Protein AF-D7GGD8-F1 (afdb_monomer_lite)

Secondary structure (DSSP, 8-state):
--------EEEE-TTS-EEEE-TTS-EEEPPB--B--S-S-HHHHHHHH--SS-TTSHHHHHHHHHHHHH--SHHHHHHHHHHB-TTSTTTTT--HHHHHHHHHHT--EEPS--EEEETTEEEEEEE-HHHHHT--SS-B-B----EEEEEEEEETTTEEEEEEEESPPPGGGS---TTTGGG---

pLDDT: mean 80.78, std 13.86, range [36.81, 97.38]

Organism: Propionibacterium freudenreichii subsp. shermanii (strain ATCC 9614 / DSM 4902 / CIP 103027 / NCIMB 8099 / CIRM-BIA1) (NCBI:txid754252)

Foldseek 3Di:
DDDDDFDKDWDADPVRFIWIQGPVRDIDTFDADADDPDPPDPVVLVVLQPDLPDLQRPSNLLVLLLVLLLDDDPVSVVSNLLQADPQAPDSVVDDPVNSVVVNVFSPWDWGSHWDDLDPQKIKIKTFGVVNVVSHDPDDPHDDDGDIKIFIWGQAPPSHIHGNDIGDDDDPVPDDDDPPRVPPPDD

Radius of gyration: 19.11 Å; chains: 1; bounding box: 46×42×54 Å

Sequence (186 aa):
MNQHPAAAMAFSDPQGQRWQRSFDGTLTRSEPGDAELFASNPAHAEAQAGPMATLFNPIAVVSFFINAVLGDSPEDRELARFLTDPAAPGWDEITAAQWDEMARELHLGLAAHVYYPAPRVAYVRALTDEAAATRRTGGAGFVSVPLKIFTLRLLLGQGWRIHTFGEAVRPDMIHFPEGDLDQDVM

Structure (mmCIF, N/CA/C/O backbone):
data_AF-D7GGD8-F1
#
_entry.id   AF-D7GGD8-F1
#
loop_
_atom_site.group_PDB
_atom_site.id
_atom_site.type_symbol
_atom_site.label_atom_id
_atom_site.label_alt_id
_atom_site.label_comp_id
_atom_site.label_asym_id
_atom_site.label_entity_id
_atom_site.label_seq_id
_atom_site.pdbx_PDB_ins_code
_atom_site.Cartn_x
_atom_site.Cartn_y
_atom_site.Cartn_z
_atom_site.occupancy
_atom_site.B_iso_or_equiv
_atom_site.auth_seq_id
_atom_site.auth_comp_id
_atom_site.auth_asym_id
_atom_site.auth_atom_id
_atom_site.pdbx_PDB_model_num
ATOM 1 N N . MET A 1 1 ? 0.153 -17.162 -35.376 1.00 40.16 1 MET A N 1
ATOM 2 C CA . MET A 1 1 ? 1.507 -17.342 -34.811 1.00 40.16 1 MET A CA 1
ATOM 3 C C . MET A 1 1 ? 1.340 -17.808 -33.378 1.00 40.16 1 MET A C 1
ATOM 5 O O . MET A 1 1 ? 0.705 -17.094 -32.614 1.00 40.16 1 MET A O 1
ATOM 9 N N . ASN A 1 2 ? 1.829 -19.002 -33.039 1.00 41.19 2 ASN A N 1
ATOM 10 C CA . ASN A 1 2 ? 1.852 -19.478 -31.655 1.00 41.19 2 ASN A CA 1
ATOM 11 C C . ASN A 1 2 ? 2.862 -18.631 -30.876 1.00 41.19 2 ASN A C 1
ATOM 13 O O . ASN A 1 2 ? 4.066 -18.780 -31.069 1.00 41.19 2 ASN A O 1
ATOM 17 N N . GLN A 1 3 ? 2.379 -17.714 -30.042 1.00 51.09 3 GLN A N 1
ATOM 18 C CA . GLN A 1 3 ? 3.224 -17.029 -29.072 1.00 51.09 3 GLN A CA 1
ATOM 19 C C . GLN A 1 3 ? 3.445 -17.991 -27.905 1.00 51.09 3 GLN A C 1
ATOM 21 O O . GLN A 1 3 ? 2.570 -18.174 -27.062 1.00 51.09 3 GLN A O 1
ATOM 26 N N . HIS A 1 4 ? 4.590 -18.669 -27.899 1.00 54.34 4 HIS A N 1
ATOM 27 C CA . HIS A 1 4 ? 5.035 -19.380 -26.708 1.00 54.34 4 HIS A CA 1
ATOM 28 C C . HIS A 1 4 ? 5.390 -18.348 -25.628 1.00 54.34 4 HIS A C 1
ATOM 30 O O . HIS A 1 4 ? 5.982 -17.317 -25.960 1.00 54.34 4 HIS A O 1
ATOM 36 N N . PRO A 1 5 ? 5.027 -18.589 -24.357 1.00 58.47 5 PRO A N 1
ATOM 37 C CA . PRO A 1 5 ? 5.361 -17.675 -23.279 1.00 58.47 5 PRO A CA 1
ATOM 38 C C . PRO A 1 5 ? 6.876 -17.526 -23.187 1.00 58.47 5 PRO A C 1
ATOM 40 O O . PRO A 1 5 ? 7.624 -18.504 -23.212 1.00 58.47 5 PRO A O 1
ATOM 43 N N . ALA A 1 6 ? 7.309 -16.278 -23.089 1.00 59.75 6 ALA A N 1
ATOM 44 C CA . ALA A 1 6 ? 8.701 -15.900 -23.100 1.00 59.75 6 ALA A CA 1
ATOM 45 C C . ALA A 1 6 ? 8.956 -15.046 -21.834 1.00 59.75 6 ALA A C 1
ATOM 47 O O . ALA A 1 6 ? 8.452 -13.934 -21.727 1.00 59.75 6 ALA A O 1
ATOM 48 N N . ALA A 1 7 ? 9.729 -15.560 -20.867 1.00 58.53 7 ALA A N 1
ATOM 49 C CA . ALA A 1 7 ? 10.337 -14.809 -19.758 1.00 58.53 7 ALA A CA 1
ATOM 50 C C . ALA A 1 7 ? 11.815 -14.391 -19.986 1.00 58.53 7 ALA A C 1
ATOM 52 O O . ALA A 1 7 ? 12.689 -15.236 -20.182 1.00 58.53 7 ALA A O 1
ATOM 53 N N . ALA A 1 8 ? 12.111 -13.093 -19.891 1.00 67.62 8 ALA A N 1
ATOM 54 C CA . ALA A 1 8 ? 13.478 -12.578 -19.774 1.00 67.62 8 ALA A CA 1
ATOM 55 C C . ALA A 1 8 ? 13.802 -12.301 -18.297 1.00 67.62 8 ALA A C 1
ATOM 57 O O . ALA A 1 8 ? 12.908 -11.978 -17.515 1.00 67.62 8 ALA A O 1
ATOM 58 N N . MET A 1 9 ? 15.074 -12.409 -17.910 1.00 76.06 9 MET A N 1
ATOM 59 C CA . MET A 1 9 ? 15.521 -12.113 -16.542 1.00 76.06 9 MET A CA 1
ATOM 60 C C . MET A 1 9 ? 16.554 -10.995 -16.552 1.00 76.06 9 MET A C 1
ATOM 62 O O . MET A 1 9 ? 17.413 -10.956 -17.429 1.00 76.06 9 MET A O 1
ATOM 66 N N . ALA A 1 10 ? 16.509 -10.122 -15.549 1.00 80.88 10 ALA A N 1
ATOM 67 C CA . ALA A 1 10 ? 17.545 -9.126 -15.316 1.00 80.88 10 ALA A CA 1
ATOM 68 C C . ALA A 1 10 ? 18.006 -9.168 -13.858 1.00 80.88 10 ALA A C 1
ATOM 70 O O . ALA A 1 10 ? 17.199 -9.404 -12.960 1.00 80.88 10 ALA A O 1
ATOM 71 N N . PHE A 1 11 ? 19.293 -8.932 -13.628 1.00 81.62 11 PHE A N 1
ATOM 72 C CA . PHE A 1 11 ? 19.894 -8.895 -12.296 1.00 81.62 11 PHE A CA 1
ATOM 73 C C . PHE A 1 11 ? 21.050 -7.896 -12.261 1.00 81.62 11 PHE A C 1
ATOM 75 O O . PHE A 1 11 ? 21.623 -7.571 -13.301 1.00 81.62 11 PHE A O 1
ATOM 82 N N . SER A 1 12 ? 21.388 -7.415 -11.068 1.00 83.12 12 SER A N 1
ATOM 83 C CA . SER A 1 12 ? 22.585 -6.603 -10.845 1.00 83.12 12 SER A CA 1
ATOM 84 C C . SER A 1 12 ? 23.691 -7.474 -10.263 1.00 83.12 12 SER A C 1
ATOM 86 O O . SER A 1 12 ? 23.429 -8.305 -9.393 1.00 83.12 12 SER A O 1
ATOM 88 N N . ASP A 1 13 ? 24.916 -7.304 -10.748 1.00 83.50 13 ASP A N 1
ATOM 89 C CA . ASP A 1 13 ? 26.089 -7.946 -10.159 1.00 83.50 13 ASP A CA 1
ATOM 90 C C . ASP A 1 13 ? 26.590 -7.175 -8.916 1.00 83.50 13 ASP A C 1
ATOM 92 O O . ASP A 1 13 ? 26.086 -6.088 -8.613 1.00 83.50 13 ASP A O 1
ATOM 96 N N . PRO A 1 14 ? 27.577 -7.703 -8.165 1.00 87.12 14 PRO A N 1
ATOM 97 C CA . PRO A 1 14 ? 28.107 -7.031 -6.975 1.00 87.12 14 PRO A CA 1
ATOM 98 C C . PRO A 1 14 ? 28.747 -5.659 -7.234 1.00 87.12 14 PRO A C 1
ATOM 100 O O . PRO A 1 14 ? 28.984 -4.916 -6.286 1.00 87.12 14 PRO A O 1
ATOM 103 N N . GLN A 1 15 ? 29.053 -5.324 -8.490 1.00 85.19 15 GLN A N 1
ATOM 104 C CA . GLN A 1 15 ? 29.605 -4.029 -8.896 1.00 85.19 15 GLN A CA 1
ATOM 105 C C . GLN A 1 15 ? 28.490 -3.049 -9.303 1.00 85.19 15 GLN A C 1
ATOM 107 O O . GLN A 1 15 ? 28.774 -1.917 -9.688 1.00 85.19 15 GLN A O 1
ATOM 112 N N . GLY A 1 16 ? 27.222 -3.466 -9.205 1.00 75.69 16 GLY A N 1
ATOM 113 C CA . GLY A 1 16 ? 26.053 -2.671 -9.568 1.00 75.69 16 GLY A CA 1
ATOM 114 C C . GLY A 1 16 ? 25.747 -2.670 -11.066 1.00 75.69 16 GLY A C 1
ATOM 115 O O . GLY A 1 16 ? 24.789 -2.017 -11.480 1.00 75.69 16 GLY A O 1
ATOM 116 N N . GLN A 1 17 ? 26.502 -3.409 -11.885 1.00 84.12 17 GLN A N 1
ATOM 117 C CA . GLN A 1 17 ? 26.218 -3.518 -13.311 1.00 84.12 17 GLN A CA 1
ATOM 118 C C . GLN A 1 17 ? 24.977 -4.384 -13.511 1.00 84.12 17 GLN A C 1
ATOM 120 O O . GLN A 1 17 ? 24.896 -5.513 -13.019 1.00 84.12 17 GLN A O 1
ATOM 125 N N . ARG A 1 18 ? 24.013 -3.867 -14.276 1.00 81.00 18 ARG A N 1
ATOM 126 C CA . ARG A 1 18 ? 22.812 -4.615 -14.634 1.00 81.00 18 ARG A CA 1
ATOM 127 C C . ARG A 1 18 ? 23.066 -5.471 -15.870 1.00 81.00 18 ARG A C 1
ATOM 129 O O . ARG A 1 18 ? 23.631 -5.015 -16.866 1.00 81.00 18 ARG A O 1
ATOM 136 N N . TRP A 1 19 ? 22.604 -6.708 -15.800 1.00 83.69 19 TRP A N 1
ATOM 137 C CA . TRP A 1 19 ? 22.684 -7.708 -16.851 1.00 83.69 19 TRP A CA 1
ATOM 138 C C . TRP A 1 19 ? 21.279 -8.171 -17.218 1.00 83.69 19 TRP A C 1
ATOM 140 O O . TRP A 1 19 ? 20.417 -8.300 -16.348 1.00 83.69 19 TRP A O 1
ATOM 150 N N . GLN A 1 20 ? 21.052 -8.435 -18.500 1.00 85.00 20 GLN A N 1
ATOM 151 C CA . GLN A 1 20 ? 19.826 -9.022 -19.023 1.00 85.00 20 GLN A CA 1
ATOM 152 C C . GLN A 1 20 ? 20.156 -10.352 -19.693 1.00 85.00 20 GLN A C 1
ATOM 154 O O . GLN A 1 20 ? 21.074 -10.445 -20.506 1.00 85.00 20 GLN A O 1
ATOM 159 N N . ARG A 1 21 ? 19.398 -11.390 -19.346 1.00 81.44 21 ARG A N 1
ATOM 160 C CA . ARG A 1 21 ? 19.462 -12.700 -19.983 1.00 81.44 21 ARG A CA 1
ATOM 161 C C . ARG A 1 21 ? 18.277 -12.856 -20.928 1.00 81.44 21 ARG A C 1
ATOM 163 O O . ARG A 1 21 ? 17.126 -12.888 -20.486 1.00 81.44 21 ARG A O 1
ATOM 170 N N . SER A 1 22 ? 18.590 -12.944 -22.214 1.00 78.56 22 SER A N 1
ATOM 171 C CA . SER A 1 22 ? 17.641 -13.152 -23.306 1.00 78.56 22 SER A CA 1
ATOM 172 C C . SER A 1 22 ? 17.210 -14.619 -23.427 1.00 78.56 22 SER A C 1
ATOM 174 O O . SER A 1 22 ? 17.786 -15.515 -22.804 1.00 78.56 22 SER A O 1
ATOM 176 N N . PHE A 1 23 ? 16.186 -14.868 -24.247 1.00 76.19 23 PHE A N 1
ATOM 177 C CA . PHE A 1 23 ? 15.604 -16.196 -24.498 1.00 76.19 23 PHE A CA 1
ATOM 178 C C . PHE A 1 23 ? 16.572 -17.231 -25.046 1.00 76.19 23 PHE A C 1
ATOM 180 O O . PHE A 1 23 ? 16.485 -18.410 -24.719 1.00 76.19 23 PHE A O 1
ATOM 187 N N . ASP A 1 24 ? 17.491 -16.774 -25.880 1.00 79.00 24 ASP A N 1
ATOM 188 C CA . ASP A 1 24 ? 18.565 -17.559 -26.476 1.00 79.00 24 ASP A CA 1
ATOM 189 C C . ASP A 1 24 ? 19.694 -17.874 -25.476 1.00 79.00 24 ASP A C 1
ATOM 191 O O . ASP A 1 24 ? 20.671 -18.532 -25.823 1.00 79.00 24 ASP A O 1
ATOM 195 N N . GLY A 1 25 ? 19.566 -17.419 -24.225 1.00 76.12 25 GLY A N 1
ATOM 196 C CA . GLY A 1 25 ? 20.573 -17.573 -23.187 1.00 76.12 25 GLY A CA 1
ATOM 197 C C . GLY A 1 25 ? 21.691 -16.535 -23.257 1.00 76.12 25 GLY A C 1
ATOM 198 O O . GLY A 1 25 ? 22.564 -16.566 -22.387 1.00 76.12 25 GLY A O 1
ATOM 199 N N . THR A 1 26 ? 21.652 -15.609 -24.221 1.00 84.75 26 THR A N 1
ATOM 200 C CA . THR A 1 26 ? 22.637 -14.536 -24.349 1.00 84.75 26 THR A CA 1
ATOM 201 C C . THR A 1 26 ? 22.530 -13.598 -23.155 1.00 84.75 26 THR A C 1
ATOM 203 O O . THR A 1 26 ? 21.440 -13.154 -22.782 1.00 84.75 26 THR A O 1
ATOM 206 N N . LEU A 1 27 ? 23.678 -13.297 -22.552 1.00 84.31 27 LEU A N 1
ATOM 207 C CA . LEU A 1 27 ? 23.790 -12.325 -21.477 1.00 84.31 27 LEU A CA 1
ATOM 208 C C . LEU A 1 27 ? 24.317 -11.008 -22.048 1.00 84.31 27 LEU A C 1
ATOM 210 O O . LEU A 1 27 ? 25.443 -10.946 -22.541 1.00 84.31 27 LEU A O 1
ATOM 214 N N . THR A 1 28 ? 23.513 -9.955 -21.975 1.00 85.19 28 THR A N 1
ATOM 215 C CA . THR A 1 28 ? 23.890 -8.609 -22.409 1.00 85.19 28 THR A CA 1
ATOM 216 C C . THR A 1 28 ? 23.959 -7.674 -21.214 1.00 85.19 28 THR A C 1
ATOM 218 O O . THR A 1 28 ? 23.205 -7.808 -20.246 1.00 85.19 28 THR A O 1
ATOM 221 N N . ARG A 1 29 ? 24.881 -6.710 -21.260 1.00 83.25 29 ARG A N 1
ATOM 222 C CA . ARG A 1 29 ? 24.825 -5.585 -20.327 1.00 83.25 29 ARG A CA 1
ATOM 223 C C . ARG A 1 29 ? 23.578 -4.780 -20.644 1.00 83.25 29 ARG A C 1
ATOM 225 O O . ARG A 1 29 ? 23.319 -4.458 -21.801 1.00 83.25 29 ARG A O 1
ATOM 232 N N . SER A 1 30 ? 22.803 -4.509 -19.607 1.00 75.19 30 SER A N 1
ATOM 233 C CA . SER A 1 30 ? 21.696 -3.577 -19.693 1.00 75.19 30 SER A CA 1
ATOM 234 C C . SER A 1 30 ? 22.278 -2.208 -19.373 1.00 75.19 30 SER A C 1
ATOM 236 O O . SER A 1 30 ? 22.869 -2.028 -18.308 1.00 75.19 30 SER A O 1
ATOM 238 N N . GLU A 1 31 ? 22.182 -1.281 -20.318 1.00 68.12 31 GLU A N 1
ATOM 239 C CA . GLU A 1 31 ? 22.583 0.108 -20.112 1.00 68.12 31 GLU A CA 1
ATOM 240 C C . GLU A 1 31 ? 21.378 0.906 -19.591 1.00 68.12 31 GLU A C 1
ATOM 242 O O . GLU A 1 31 ? 20.238 0.621 -19.991 1.00 68.12 31 GLU A O 1
ATOM 247 N N . PRO A 1 32 ? 21.589 1.894 -18.701 1.00 64.75 32 PRO A N 1
ATOM 248 C CA . PRO A 1 32 ? 20.540 2.832 -18.329 1.00 64.75 32 PRO A CA 1
ATOM 249 C C . PRO A 1 32 ? 19.967 3.473 -19.593 1.00 64.75 32 PRO A C 1
ATOM 251 O O . PRO A 1 32 ? 20.713 3.941 -20.454 1.00 64.75 32 PRO A O 1
ATOM 254 N N . GLY A 1 33 ? 18.647 3.489 -19.728 1.00 62.47 33 GLY A N 1
ATOM 255 C CA . GLY A 1 33 ? 18.023 3.980 -20.949 1.00 62.47 33 GLY A CA 1
ATOM 256 C C . GLY A 1 33 ? 16.524 4.157 -20.812 1.00 62.47 33 GLY A C 1
ATOM 257 O O . GLY A 1 33 ? 15.947 3.937 -19.749 1.00 62.47 33 GLY A O 1
ATOM 258 N N . ASP A 1 34 ? 15.899 4.560 -21.910 1.00 57.59 34 ASP A N 1
ATOM 259 C CA . ASP A 1 34 ? 14.458 4.768 -21.976 1.00 57.59 34 ASP A CA 1
ATOM 260 C C . ASP A 1 34 ? 13.777 3.411 -21.736 1.00 57.59 34 ASP A C 1
ATOM 262 O O . ASP A 1 34 ? 14.062 2.446 -22.439 1.00 57.59 34 ASP A O 1
ATOM 266 N N . ALA A 1 35 ? 12.954 3.301 -20.698 1.00 60.56 35 ALA A N 1
ATOM 267 C CA . ALA A 1 35 ? 12.299 2.057 -20.312 1.00 60.56 35 ALA A CA 1
ATOM 268 C C . ALA A 1 35 ? 10.795 2.292 -20.196 1.00 60.56 35 ALA A C 1
ATOM 270 O O . ALA A 1 35 ? 10.349 3.332 -19.704 1.00 60.56 35 ALA A O 1
ATOM 271 N N . GLU A 1 36 ? 10.004 1.317 -20.633 1.00 61.50 36 GLU A N 1
ATOM 272 C CA . GLU A 1 36 ? 8.552 1.401 -20.533 1.00 61.50 36 GLU A CA 1
ATOM 273 C C . GLU A 1 36 ? 8.109 1.139 -19.081 1.00 61.50 36 GLU A C 1
ATOM 275 O O . GLU A 1 36 ? 8.171 0.018 -18.583 1.00 61.50 36 GLU A O 1
ATOM 280 N N . LEU A 1 37 ? 7.703 2.203 -18.378 1.00 61.16 37 LEU A N 1
ATOM 281 C CA . LEU A 1 37 ? 7.267 2.156 -16.972 1.00 61.16 37 LEU A CA 1
ATOM 282 C C . LEU A 1 37 ? 5.770 1.869 -16.791 1.00 61.16 37 LEU A C 1
ATOM 284 O O . LEU A 1 37 ? 5.339 1.491 -15.704 1.00 61.16 37 LEU A O 1
ATOM 288 N N . PHE A 1 38 ? 4.974 2.056 -17.842 1.00 62.94 38 PHE A N 1
ATOM 289 C CA . PHE A 1 38 ? 3.521 1.912 -17.817 1.00 62.94 38 PHE A CA 1
ATOM 290 C C . PHE A 1 38 ? 3.106 0.866 -18.841 1.00 62.94 38 PHE A C 1
ATOM 292 O O . PHE A 1 38 ? 3.705 0.784 -19.907 1.00 62.94 38 PHE A O 1
ATOM 299 N N . ALA A 1 39 ? 2.066 0.088 -18.549 1.00 60.22 39 ALA A N 1
ATOM 300 C CA . ALA A 1 39 ? 1.533 -0.841 -19.535 1.00 60.22 39 ALA A CA 1
ATOM 301 C C . ALA A 1 39 ? 1.092 -0.074 -20.795 1.00 60.22 39 ALA A C 1
ATOM 303 O O . ALA A 1 39 ? 0.285 0.852 -20.713 1.00 60.22 39 ALA A O 1
ATOM 304 N N . SER A 1 40 ? 1.562 -0.499 -21.969 1.00 57.81 40 SER A N 1
ATOM 305 C CA . SER A 1 40 ? 1.130 0.041 -23.268 1.00 57.81 40 SER A CA 1
ATOM 306 C C . SER A 1 40 ? -0.359 -0.184 -23.548 1.00 57.81 40 SER A C 1
ATOM 308 O O . SER A 1 40 ? -0.921 0.457 -24.435 1.00 57.81 40 SER A O 1
ATOM 310 N N . ASN A 1 41 ? -1.011 -1.087 -22.804 1.00 67.44 41 ASN A N 1
ATOM 311 C CA . ASN A 1 41 ? -2.420 -1.425 -22.957 1.00 67.44 41 ASN A CA 1
ATOM 312 C C . ASN A 1 41 ? -3.195 -1.268 -21.628 1.00 67.44 41 ASN A C 1
ATOM 314 O O . ASN A 1 41 ? -3.100 -2.147 -20.765 1.00 67.44 41 ASN A O 1
ATOM 318 N N . PRO A 1 42 ? -4.009 -0.205 -21.483 1.00 66.12 42 PRO A N 1
ATOM 319 C CA . PRO A 1 42 ? -4.817 0.051 -20.288 1.00 66.12 42 PRO A CA 1
ATOM 320 C C . PRO A 1 42 ? -5.757 -1.100 -19.905 1.00 66.12 42 PRO A C 1
ATOM 322 O O . PRO A 1 42 ? -5.869 -1.430 -18.730 1.00 66.12 42 PRO A O 1
ATOM 325 N N . ALA A 1 43 ? -6.359 -1.784 -20.884 1.00 69.50 43 ALA A N 1
ATOM 326 C CA . ALA A 1 43 ? -7.295 -2.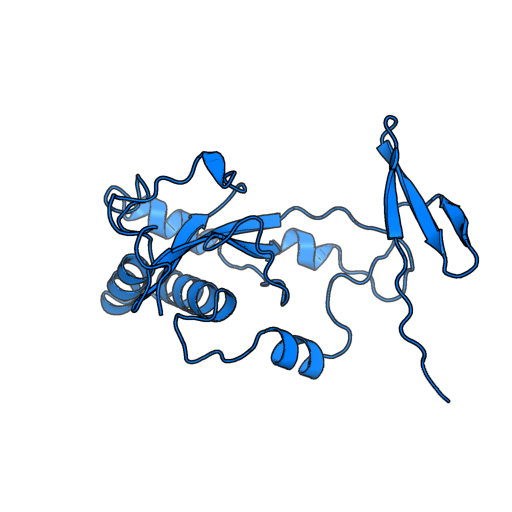879 -20.618 1.00 69.50 43 ALA A CA 1
ATOM 327 C C . ALA A 1 43 ? -6.613 -4.095 -19.962 1.00 69.50 43 ALA A C 1
ATOM 329 O O . ALA A 1 43 ? -7.215 -4.789 -19.145 1.00 69.50 43 ALA A O 1
ATOM 330 N N . HIS A 1 44 ? -5.337 -4.347 -20.283 1.00 69.56 44 HIS A N 1
ATOM 331 C CA . HIS A 1 44 ? -4.562 -5.390 -19.604 1.00 69.56 44 HIS A CA 1
ATOM 332 C C . HIS A 1 44 ? -4.203 -4.990 -18.171 1.00 69.56 44 HIS A C 1
ATOM 334 O O . HIS A 1 44 ? -4.227 -5.844 -17.288 1.00 69.56 44 HIS A O 1
ATOM 340 N N . ALA A 1 45 ? -3.894 -3.713 -17.929 1.00 67.88 45 ALA A N 1
ATOM 341 C CA . ALA A 1 45 ? -3.613 -3.218 -16.584 1.00 67.88 45 ALA A CA 1
ATOM 342 C C . ALA A 1 45 ? -4.850 -3.319 -15.675 1.00 67.88 45 ALA A C 1
ATOM 344 O O . ALA A 1 45 ? -4.742 -3.794 -14.548 1.00 67.88 45 ALA A O 1
ATOM 345 N N . GLU A 1 46 ? -6.033 -2.960 -16.183 1.00 70.06 46 GLU A N 1
ATOM 346 C CA . GLU A 1 46 ? -7.303 -3.112 -15.459 1.00 70.06 46 GLU A CA 1
ATOM 347 C C . GLU A 1 46 ? -7.616 -4.581 -15.145 1.00 70.06 46 GLU A C 1
ATOM 349 O O . GLU A 1 46 ? -7.978 -4.913 -14.017 1.00 70.06 46 GLU A O 1
ATOM 354 N N . ALA A 1 47 ? -7.410 -5.486 -16.108 1.00 74.56 47 ALA A N 1
ATOM 355 C CA . ALA A 1 47 ? -7.599 -6.918 -15.884 1.00 74.56 47 ALA A CA 1
ATOM 356 C C . ALA A 1 47 ? -6.644 -7.482 -14.812 1.00 74.56 47 ALA A C 1
ATOM 358 O O . ALA A 1 47 ? -7.032 -8.369 -14.053 1.00 74.56 47 ALA A O 1
ATOM 359 N N . GLN A 1 48 ? -5.412 -6.965 -14.730 1.00 74.94 48 GLN A N 1
ATOM 360 C CA . GLN A 1 48 ? -4.429 -7.348 -13.709 1.00 74.94 48 GLN A CA 1
ATOM 361 C C . GLN A 1 48 ? -4.745 -6.777 -12.325 1.00 74.94 48 GLN A C 1
ATOM 363 O O . GLN A 1 48 ? -4.440 -7.426 -11.324 1.00 74.94 48 GLN A O 1
ATOM 368 N N . ALA A 1 49 ? -5.379 -5.604 -12.262 1.00 77.38 49 ALA A N 1
ATOM 369 C CA . ALA A 1 49 ? -5.778 -4.990 -11.002 1.00 77.38 49 ALA A CA 1
ATOM 370 C C . ALA A 1 49 ? -6.845 -5.812 -10.261 1.00 77.38 49 ALA A C 1
ATOM 372 O O . ALA A 1 49 ? -6.908 -5.761 -9.035 1.00 77.38 49 ALA A O 1
ATOM 373 N N . GLY A 1 50 ? -7.656 -6.596 -10.980 1.00 83.69 50 GLY A N 1
ATOM 374 C CA . GLY A 1 50 ? -8.693 -7.449 -10.401 1.00 83.69 50 GLY A CA 1
ATOM 375 C C . GLY A 1 50 ? -9.939 -6.675 -9.935 1.00 83.69 50 GLY A C 1
ATOM 376 O O . GLY A 1 50 ? -10.124 -5.508 -10.279 1.00 83.69 50 GLY A O 1
ATOM 377 N N . PRO A 1 51 ? -10.847 -7.312 -9.169 1.00 88.06 51 PRO A N 1
ATOM 378 C CA . PRO A 1 51 ? -12.103 -6.687 -8.754 1.00 88.06 51 PRO A CA 1
ATOM 379 C C . PRO A 1 51 ? -11.866 -5.476 -7.842 1.00 88.06 51 PRO A C 1
ATOM 381 O O . PRO A 1 51 ? -11.296 -5.616 -6.763 1.00 88.06 51 PRO A O 1
ATOM 384 N N . MET A 1 52 ? -12.331 -4.292 -8.243 1.00 89.81 52 MET A N 1
ATOM 385 C CA . MET A 1 52 ? -12.099 -3.045 -7.493 1.00 89.81 52 MET A CA 1
ATOM 386 C C . MET A 1 52 ? -13.155 -2.750 -6.418 1.00 89.81 52 MET A C 1
ATOM 388 O O . MET A 1 52 ? -12.968 -1.861 -5.602 1.00 89.81 52 MET A O 1
ATOM 392 N N . ALA A 1 53 ? -14.255 -3.506 -6.377 1.00 91.06 53 ALA A N 1
ATOM 393 C CA . ALA A 1 53 ? -15.362 -3.306 -5.435 1.00 91.06 53 ALA A CA 1
ATOM 394 C C . ALA A 1 53 ? -15.253 -4.178 -4.164 1.00 91.06 53 ALA A C 1
ATOM 396 O O . ALA A 1 53 ? -16.267 -4.565 -3.587 1.00 91.06 53 ALA A O 1
ATOM 397 N N . THR A 1 54 ? -14.040 -4.560 -3.750 1.00 93.19 54 THR A N 1
ATOM 398 C CA . THR A 1 54 ? -13.822 -5.475 -2.615 1.00 93.19 54 THR A CA 1
ATOM 399 C C . THR A 1 54 ? -12.593 -5.104 -1.794 1.00 93.19 54 THR A C 1
ATOM 401 O O . THR A 1 54 ? -11.565 -4.715 -2.341 1.00 93.19 54 THR A O 1
ATOM 404 N N . LEU A 1 55 ? -12.669 -5.307 -0.475 1.00 95.56 55 LEU A N 1
ATOM 405 C CA . LEU A 1 55 ? -11.535 -5.144 0.442 1.00 95.56 55 LEU A CA 1
ATOM 406 C C . LEU A 1 55 ? -10.546 -6.321 0.387 1.00 95.56 55 LEU A C 1
ATOM 408 O O . LEU A 1 55 ? -9.477 -6.257 0.985 1.00 95.56 55 LEU A O 1
ATOM 412 N N . PHE A 1 56 ? -10.870 -7.400 -0.333 1.00 94.81 56 PHE A N 1
ATOM 413 C CA . PHE A 1 56 ? -9.959 -8.533 -0.550 1.00 94.81 56 PHE A CA 1
ATOM 414 C C . PHE A 1 56 ? -9.004 -8.328 -1.734 1.00 94.81 56 PHE A C 1
ATOM 416 O O . PHE A 1 56 ? -8.147 -9.174 -1.983 1.00 94.81 56 PHE A O 1
ATOM 423 N N . ASN A 1 57 ? -9.101 -7.186 -2.417 1.00 94.25 57 ASN A N 1
ATOM 424 C CA . ASN A 1 57 ? -8.126 -6.744 -3.402 1.00 94.25 57 ASN A CA 1
ATOM 425 C C . ASN A 1 57 ? -7.226 -5.643 -2.801 1.00 94.25 57 ASN A C 1
ATOM 427 O O . ASN A 1 57 ? -7.722 -4.551 -2.517 1.00 94.25 57 ASN A O 1
ATOM 431 N N . PRO A 1 58 ? -5.909 -5.877 -2.641 1.00 95.38 58 PRO A N 1
ATOM 432 C CA . PRO A 1 58 ? -4.982 -4.875 -2.113 1.00 95.38 58 PRO A CA 1
ATOM 433 C C . PRO A 1 58 ? -4.966 -3.561 -2.900 1.00 95.38 58 PRO A C 1
ATOM 435 O O . PRO A 1 58 ? -4.872 -2.495 -2.299 1.00 95.38 58 PRO A O 1
ATOM 438 N N . ILE A 1 59 ? -5.095 -3.614 -4.232 1.00 94.12 59 ILE A N 1
ATOM 439 C CA . ILE A 1 59 ? -5.102 -2.407 -5.075 1.00 94.12 59 ILE A CA 1
ATOM 440 C C . ILE A 1 59 ? -6.357 -1.577 -4.803 1.00 94.12 59 ILE A C 1
ATOM 442 O O . ILE A 1 59 ? -6.272 -0.353 -4.714 1.00 94.12 59 ILE A O 1
ATOM 446 N N . ALA A 1 60 ? -7.506 -2.232 -4.616 1.00 94.25 60 ALA A N 1
ATOM 447 C CA . ALA A 1 60 ? -8.753 -1.559 -4.268 1.00 94.25 60 ALA A CA 1
ATOM 448 C C . ALA A 1 60 ? -8.650 -0.857 -2.909 1.00 94.25 60 ALA A C 1
ATOM 450 O O . ALA A 1 60 ? -8.989 0.317 -2.809 1.00 94.25 60 ALA A O 1
ATOM 451 N N . VAL A 1 61 ? -8.107 -1.535 -1.890 1.00 96.75 61 VAL A N 1
ATOM 452 C CA . VAL A 1 61 ? -7.898 -0.952 -0.553 1.00 96.75 61 VAL A CA 1
ATOM 453 C C . VAL A 1 61 ? -6.997 0.278 -0.615 1.00 96.75 61 VAL A C 1
ATOM 455 O O . VAL A 1 61 ? -7.352 1.313 -0.058 1.00 96.75 61 VAL A O 1
ATOM 458 N N . VAL A 1 62 ? -5.875 0.205 -1.338 1.00 95.56 62 VAL A N 1
ATOM 459 C CA . VAL A 1 62 ? -4.983 1.362 -1.518 1.00 95.56 62 VAL A CA 1
ATOM 460 C C . VAL A 1 62 ? -5.677 2.488 -2.284 1.00 95.56 62 VAL A C 1
ATOM 462 O O . VAL A 1 62 ? -5.554 3.645 -1.900 1.00 95.56 62 VAL A O 1
ATOM 465 N N . SER A 1 63 ? -6.446 2.171 -3.327 1.00 92.88 63 SER A N 1
ATOM 466 C CA . SER A 1 63 ? -7.176 3.179 -4.109 1.00 92.88 63 SER A CA 1
ATOM 467 C C . SER A 1 63 ? -8.238 3.892 -3.268 1.00 92.88 63 SER A C 1
ATOM 469 O O . SER A 1 63 ? -8.337 5.115 -3.310 1.00 92.88 63 SER A O 1
ATOM 471 N N . PHE A 1 64 ? -9.006 3.147 -2.466 1.00 95.06 64 PHE A N 1
ATOM 472 C CA . PHE A 1 64 ? -9.973 3.727 -1.535 1.00 95.06 64 PHE A CA 1
ATOM 473 C C . PHE A 1 64 ? -9.289 4.574 -0.471 1.00 95.06 64 PHE A C 1
ATOM 475 O O . PHE A 1 6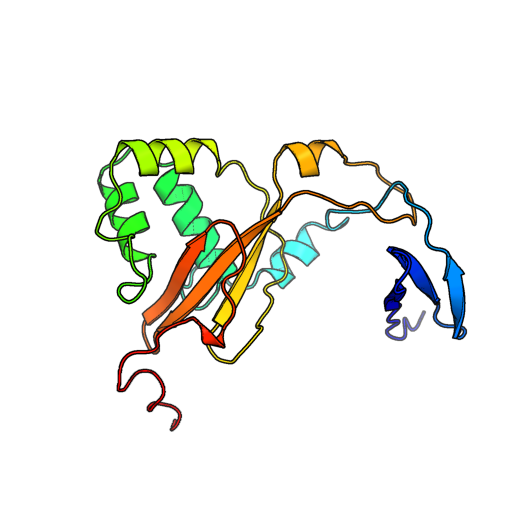4 ? -9.761 5.668 -0.194 1.00 95.06 64 PHE A O 1
ATOM 482 N N . PHE A 1 65 ? -8.164 4.108 0.074 1.00 95.62 65 PHE A N 1
ATOM 483 C CA . PHE A 1 65 ? -7.401 4.864 1.057 1.00 95.62 65 PHE A CA 1
ATOM 484 C C . PHE A 1 65 ? -6.889 6.182 0.472 1.00 95.62 65 PHE A C 1
ATOM 486 O O . PHE A 1 65 ? -7.095 7.226 1.075 1.00 95.62 65 PHE A O 1
ATOM 493 N N . ILE A 1 66 ? -6.295 6.164 -0.724 1.00 93.12 66 ILE A N 1
ATOM 494 C CA . ILE A 1 66 ? -5.830 7.382 -1.402 1.00 93.12 66 ILE A CA 1
ATOM 495 C C . ILE A 1 66 ? -6.989 8.357 -1.611 1.00 93.12 66 ILE A C 1
ATOM 497 O O . ILE A 1 66 ? -6.885 9.512 -1.210 1.00 93.12 66 ILE A O 1
ATOM 501 N N . ASN A 1 67 ? -8.110 7.892 -2.167 1.00 92.62 67 ASN A N 1
ATOM 502 C CA . ASN A 1 67 ? -9.278 8.744 -2.390 1.00 92.62 67 ASN A CA 1
ATOM 503 C C . ASN A 1 67 ? -9.829 9.324 -1.080 1.00 92.62 67 ASN A C 1
ATOM 505 O O . ASN A 1 67 ? -10.183 10.494 -1.041 1.00 92.62 67 ASN A O 1
ATOM 509 N N . ALA A 1 68 ? -9.852 8.530 -0.011 1.00 93.88 68 ALA A N 1
ATOM 510 C CA . ALA A 1 68 ? -10.305 8.947 1.310 1.00 93.88 68 ALA A CA 1
ATOM 511 C C . ALA A 1 68 ? -9.342 9.947 1.983 1.00 93.88 68 ALA A C 1
ATOM 513 O O . ALA A 1 68 ? -9.758 10.832 2.721 1.00 93.88 68 ALA A O 1
ATOM 514 N N . VAL A 1 69 ? -8.037 9.848 1.729 1.00 92.62 69 VAL A N 1
ATOM 515 C CA . VAL A 1 69 ? -7.064 10.818 2.254 1.00 92.62 69 VAL A CA 1
ATOM 516 C C . VAL A 1 69 ? -7.081 12.127 1.470 1.00 92.62 69 VAL A C 1
ATOM 518 O O . VAL A 1 69 ? -6.876 13.182 2.066 1.00 92.62 69 VAL A O 1
ATOM 521 N N . LEU A 1 70 ? -7.308 12.056 0.156 1.00 91.12 70 LEU A N 1
ATOM 522 C CA . LEU A 1 70 ? -7.456 13.224 -0.716 1.00 91.12 70 LEU A CA 1
ATOM 523 C C . LEU A 1 70 ? -8.832 13.893 -0.577 1.00 91.12 70 LEU A C 1
ATOM 525 O O . LEU A 1 70 ? -8.985 15.056 -0.948 1.00 91.12 70 LEU A O 1
ATOM 529 N N . GLY A 1 71 ? -9.823 13.162 -0.066 1.00 87.81 71 GLY A N 1
ATOM 530 C CA . GLY A 1 71 ? -11.121 13.695 0.320 1.00 87.81 71 GLY A CA 1
ATOM 531 C C . GLY A 1 71 ? -11.011 14.646 1.512 1.00 87.81 71 GLY A C 1
ATOM 532 O O . GLY A 1 71 ? -10.145 14.503 2.374 1.00 87.81 71 GLY A O 1
ATOM 533 N N . ASP A 1 72 ? -11.904 15.633 1.555 1.00 82.38 72 ASP A N 1
ATOM 534 C CA . ASP A 1 72 ? -11.913 16.688 2.581 1.00 82.38 72 ASP A CA 1
ATOM 535 C C . ASP A 1 72 ? -13.123 16.570 3.529 1.00 82.38 72 ASP A C 1
ATOM 537 O O . ASP A 1 72 ? -13.388 17.448 4.348 1.00 82.38 72 ASP A O 1
ATOM 541 N N . SER A 1 73 ? -13.904 15.486 3.429 1.00 89.69 73 SER A N 1
ATOM 542 C CA . SER A 1 73 ? -15.053 15.276 4.311 1.00 89.69 73 SER A CA 1
ATOM 543 C C . SER A 1 73 ? -14.683 14.485 5.578 1.00 89.69 73 SER A C 1
ATOM 545 O O . SER A 1 73 ? -13.741 13.686 5.579 1.00 89.69 73 SER A O 1
ATOM 547 N N . PRO A 1 74 ? -15.440 14.646 6.681 1.00 88.62 74 PRO A N 1
ATOM 548 C CA . PRO A 1 74 ? -15.290 13.792 7.860 1.00 88.62 74 PRO A CA 1
ATOM 549 C C . PRO A 1 74 ? -15.473 12.297 7.553 1.00 88.62 74 PRO A C 1
ATOM 551 O O . PRO A 1 74 ? -14.752 11.472 8.108 1.00 88.62 74 PRO A O 1
ATOM 554 N N . GLU A 1 75 ? -16.390 11.957 6.643 1.00 93.81 75 GLU A N 1
ATOM 555 C CA . GLU A 1 75 ? -16.655 10.575 6.218 1.00 93.81 75 GLU A CA 1
ATOM 556 C C . GLU A 1 75 ? -15.439 9.962 5.510 1.00 93.81 75 GLU A C 1
ATOM 558 O O . GLU A 1 75 ? -15.084 8.810 5.766 1.00 93.81 75 GLU A O 1
ATOM 563 N N . ASP A 1 76 ? -14.738 10.749 4.688 1.00 93.19 76 ASP A N 1
ATOM 564 C CA . ASP A 1 76 ? -13.498 10.320 4.037 1.00 93.19 76 ASP A CA 1
ATOM 565 C C . ASP A 1 76 ? -12.407 10.021 5.077 1.00 93.19 76 ASP A C 1
ATOM 567 O O . ASP A 1 76 ? -11.726 8.998 5.008 1.00 93.19 76 ASP A O 1
ATOM 571 N N . ARG A 1 77 ? -12.276 10.855 6.116 1.00 89.50 77 ARG A N 1
ATOM 572 C CA . ARG A 1 77 ? -11.318 10.606 7.207 1.00 89.50 77 ARG A CA 1
ATOM 573 C C . ARG A 1 77 ? -11.646 9.338 7.992 1.00 89.50 77 ARG A C 1
ATOM 575 O O . ARG A 1 77 ? -10.730 8.601 8.364 1.00 89.50 77 ARG A O 1
ATOM 582 N N . GLU A 1 78 ? -12.923 9.071 8.250 1.00 93.12 78 GLU A N 1
ATOM 583 C CA . GLU A 1 78 ? -13.358 7.831 8.900 1.00 93.12 78 GLU A CA 1
ATOM 584 C C . GLU A 1 78 ? -13.066 6.608 8.029 1.00 93.12 78 GLU A C 1
ATOM 586 O O . GLU A 1 78 ? -12.522 5.620 8.528 1.00 93.12 78 GLU A O 1
ATOM 591 N N . LEU A 1 79 ? -13.335 6.691 6.723 1.00 95.25 79 LEU A N 1
ATOM 592 C CA . LEU A 1 79 ? -12.999 5.637 5.771 1.00 95.25 79 LEU A CA 1
ATOM 593 C C . LEU A 1 79 ? -11.486 5.388 5.720 1.00 95.25 79 LEU A C 1
ATOM 595 O O . LEU A 1 79 ? -11.056 4.237 5.793 1.00 95.25 79 LEU A O 1
ATOM 599 N N . ALA A 1 80 ? -10.671 6.443 5.647 1.00 94.69 80 ALA A N 1
ATOM 600 C CA . ALA A 1 80 ? -9.217 6.324 5.654 1.00 94.69 80 ALA A CA 1
ATOM 601 C C . ALA A 1 80 ? -8.738 5.583 6.909 1.00 94.69 80 ALA A C 1
ATOM 603 O O . ALA A 1 80 ? -7.984 4.619 6.792 1.00 94.69 80 ALA A O 1
ATOM 604 N N . ARG A 1 81 ? -9.238 5.958 8.096 1.00 94.00 81 ARG A N 1
ATOM 605 C CA . ARG A 1 81 ? -8.925 5.267 9.359 1.00 94.00 81 ARG A CA 1
ATOM 606 C C . ARG A 1 81 ? -9.397 3.815 9.355 1.00 94.00 81 ARG A C 1
ATOM 608 O O . ARG A 1 81 ? -8.631 2.936 9.733 1.00 94.00 81 ARG A O 1
ATOM 615 N N . PHE A 1 82 ? -10.606 3.535 8.877 1.00 95.25 82 PHE A N 1
ATOM 616 C CA . PHE A 1 82 ? -11.140 2.172 8.784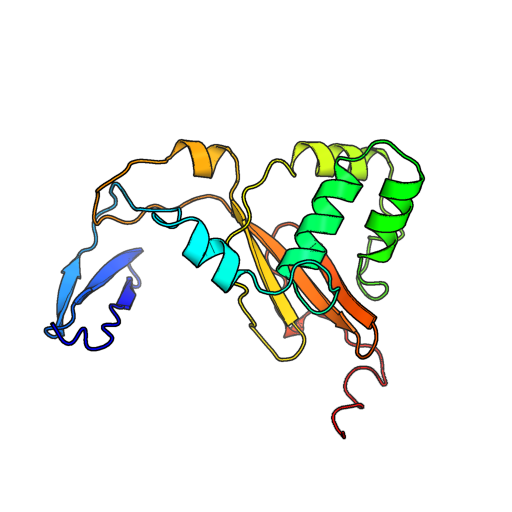 1.00 95.25 82 PHE A CA 1
ATOM 617 C C . PHE A 1 82 ? -10.279 1.241 7.910 1.00 95.25 82 PHE A C 1
ATOM 619 O O . PHE A 1 82 ? -10.186 0.039 8.173 1.00 95.25 82 PHE A O 1
ATOM 626 N N . LEU A 1 83 ? -9.642 1.786 6.872 1.00 97.06 83 LEU A N 1
ATOM 627 C CA . LEU A 1 83 ? -8.772 1.037 5.966 1.00 97.06 83 LEU A CA 1
ATOM 628 C C . LEU A 1 83 ? -7.368 0.787 6.538 1.00 97.06 83 LEU A C 1
ATOM 630 O O . LEU A 1 83 ? -6.633 -0.029 5.976 1.00 97.06 83 LEU A O 1
ATOM 634 N N . THR A 1 84 ? -6.990 1.439 7.641 1.00 96.44 84 THR A N 1
ATOM 635 C CA . THR A 1 84 ? -5.712 1.190 8.328 1.00 96.44 84 THR A CA 1
ATOM 636 C C . THR A 1 84 ? -5.758 -0.069 9.186 1.00 96.44 84 THR A C 1
ATOM 638 O O . THR A 1 84 ? -6.815 -0.529 9.618 1.00 96.44 84 THR A O 1
ATOM 641 N N . ASP A 1 85 ? -4.597 -0.681 9.380 1.00 95.00 85 ASP A N 1
ATOM 642 C CA . ASP A 1 85 ? -4.447 -1.865 10.211 1.00 95.00 85 ASP A CA 1
ATOM 643 C C . ASP A 1 85 ? -4.500 -1.477 11.698 1.00 95.00 85 ASP A C 1
ATOM 645 O O . ASP A 1 85 ? -3.612 -0.761 12.158 1.00 95.00 85 ASP A O 1
ATOM 649 N N . PRO A 1 86 ? -5.479 -1.972 12.478 1.00 90.62 86 PRO A N 1
ATOM 650 C CA . PRO A 1 86 ? -5.595 -1.633 13.896 1.00 90.62 86 PRO A CA 1
ATOM 651 C C . PRO A 1 86 ? -4.446 -2.180 14.755 1.00 90.62 86 PRO A C 1
ATOM 653 O O . PRO A 1 86 ? -4.262 -1.723 15.877 1.00 90.62 86 PRO A O 1
ATOM 656 N N . ALA A 1 87 ? -3.692 -3.171 14.263 1.00 88.69 87 ALA A N 1
ATOM 657 C CA . ALA A 1 87 ? -2.517 -3.706 14.952 1.00 88.69 87 ALA A CA 1
ATOM 658 C C . ALA A 1 87 ? -1.218 -2.977 14.568 1.00 88.69 87 ALA A C 1
ATOM 660 O O . ALA A 1 87 ? -0.162 -3.267 15.134 1.00 88.69 87 ALA A O 1
ATOM 661 N N . ALA A 1 88 ? -1.271 -2.066 13.591 1.00 90.88 88 ALA A N 1
ATOM 662 C CA . ALA A 1 88 ? -0.115 -1.291 13.179 1.00 90.88 88 ALA A CA 1
ATOM 663 C C . ALA A 1 88 ? 0.041 -0.051 14.073 1.00 90.88 88 ALA A C 1
ATOM 665 O O . ALA A 1 88 ? -0.924 0.689 14.272 1.00 90.88 88 ALA A O 1
ATOM 666 N N . PRO A 1 89 ? 1.248 0.205 14.600 1.00 85.00 89 PRO A N 1
ATOM 667 C CA . PRO A 1 89 ? 1.476 1.351 15.467 1.00 85.00 89 PRO A CA 1
ATOM 668 C C . PRO A 1 89 ? 1.356 2.673 14.695 1.00 85.00 89 PRO A C 1
ATOM 670 O O . PRO A 1 89 ? 1.813 2.781 13.557 1.00 85.00 89 PRO A O 1
ATOM 673 N N . GLY A 1 90 ? 0.804 3.700 15.345 1.00 86.12 90 GLY A N 1
ATOM 674 C CA . GLY A 1 90 ? 0.868 5.093 14.893 1.00 86.12 90 GLY A CA 1
ATOM 675 C C . GLY A 1 90 ? -0.310 5.580 14.043 1.00 86.12 90 GLY A C 1
ATOM 676 O O . GLY A 1 90 ? -0.452 6.790 13.866 1.00 86.12 90 GLY A O 1
ATOM 677 N N . TRP A 1 91 ? -1.187 4.699 13.545 1.00 90.94 91 TRP A N 1
ATOM 678 C CA . TRP A 1 91 ? -2.407 5.126 12.833 1.00 90.94 91 TRP A CA 1
ATOM 679 C C . TRP A 1 91 ? -3.474 5.725 13.751 1.00 90.94 91 TRP A C 1
ATOM 681 O O . TRP A 1 91 ? -4.294 6.536 13.322 1.00 90.94 91 TRP A O 1
ATOM 691 N N . ASP A 1 92 ? -3.478 5.332 15.015 1.00 86.69 92 ASP A N 1
ATOM 692 C CA . ASP A 1 92 ? -4.312 5.900 16.068 1.00 86.69 92 ASP A CA 1
ATOM 693 C C . ASP A 1 92 ? -3.797 7.273 16.529 1.00 86.69 92 ASP A C 1
ATOM 695 O O . ASP A 1 92 ? -4.593 8.179 16.779 1.00 86.69 92 ASP A O 1
ATOM 699 N N . GLU A 1 93 ? -2.477 7.454 16.551 1.00 88.31 93 GLU A N 1
ATOM 700 C CA . GLU A 1 93 ? -1.797 8.677 17.002 1.00 88.31 93 GLU A CA 1
ATOM 701 C C . GLU A 1 93 ? -1.613 9.747 15.910 1.00 88.31 93 GLU A C 1
ATOM 703 O O . GLU A 1 93 ? -1.189 10.870 16.197 1.00 88.31 93 GLU A O 1
ATOM 708 N N . ILE A 1 94 ? -1.933 9.431 14.653 1.00 88.69 94 ILE A N 1
ATOM 709 C CA . ILE A 1 94 ? -1.738 10.349 13.529 1.00 88.69 94 ILE A CA 1
ATOM 710 C C . ILE A 1 94 ? -2.549 11.650 13.701 1.00 88.69 94 ILE A C 1
ATOM 712 O O . ILE A 1 94 ? -3.777 11.675 13.868 1.00 88.69 94 ILE A O 1
ATOM 716 N N . THR A 1 95 ? -1.833 12.768 13.634 1.00 89.62 95 THR A N 1
ATOM 717 C CA . THR A 1 95 ? -2.380 14.122 13.756 1.00 89.62 95 THR A CA 1
ATOM 718 C C . THR A 1 95 ? -2.990 14.608 12.440 1.00 89.62 95 THR A C 1
ATOM 720 O O . THR A 1 95 ? -2.672 14.107 11.361 1.00 89.62 95 THR A O 1
ATOM 723 N N . ALA A 1 96 ? -3.836 15.642 12.501 1.00 86.75 96 ALA A N 1
ATOM 724 C CA . ALA A 1 96 ? -4.383 16.284 11.301 1.00 86.75 96 ALA A CA 1
ATOM 725 C C . ALA A 1 96 ? -3.277 16.790 10.352 1.00 86.75 96 ALA A C 1
ATOM 727 O O . ALA A 1 96 ? -3.330 16.539 9.156 1.00 86.75 96 ALA A O 1
ATOM 728 N N . ALA A 1 97 ? -2.215 17.396 10.893 1.00 89.00 97 ALA A N 1
ATOM 729 C CA . ALA A 1 97 ? -1.091 17.876 10.089 1.00 89.00 97 ALA A CA 1
ATOM 730 C C . ALA A 1 97 ? -0.355 16.742 9.347 1.00 89.00 97 ALA A C 1
ATOM 732 O O . ALA A 1 97 ? 0.093 16.934 8.220 1.00 89.00 97 ALA A O 1
ATOM 733 N N . GLN A 1 98 ? -0.243 15.555 9.955 1.00 89.56 98 GLN A N 1
ATOM 734 C CA . GLN A 1 98 ? 0.356 14.383 9.306 1.00 89.56 98 GLN A CA 1
ATOM 735 C C . GLN A 1 98 ? -0.550 13.804 8.216 1.00 89.56 98 GLN A C 1
ATOM 737 O O . GLN A 1 98 ? -0.054 13.389 7.172 1.00 89.56 98 GLN A O 1
ATOM 742 N N . TRP A 1 99 ? -1.867 13.814 8.423 1.00 88.19 99 TRP A N 1
ATOM 743 C CA . TRP A 1 99 ? -2.824 13.480 7.370 1.00 88.19 99 TRP A CA 1
ATOM 744 C C . TRP A 1 99 ? -2.718 14.432 6.171 1.00 88.19 99 TRP A C 1
ATOM 746 O O . TRP A 1 99 ? -2.748 13.975 5.031 1.00 88.19 99 TRP A O 1
ATOM 756 N N . ASP A 1 100 ? -2.567 15.734 6.419 1.00 88.06 100 ASP A N 1
ATOM 757 C CA . ASP A 1 100 ? -2.438 16.749 5.365 1.00 88.06 100 ASP A CA 1
ATOM 758 C C . ASP A 1 100 ? -1.094 16.664 4.631 1.00 88.06 100 ASP A C 1
ATOM 760 O O . ASP A 1 100 ? -1.016 16.907 3.426 1.00 88.06 100 ASP A O 1
ATOM 764 N N . GLU A 1 101 ? -0.016 16.311 5.337 1.00 87.81 101 GLU A N 1
ATOM 765 C CA . GLU A 1 101 ? 1.264 15.973 4.706 1.00 87.81 101 GLU A CA 1
ATOM 766 C C . GLU A 1 101 ? 1.110 14.749 3.803 1.00 87.81 101 GLU A C 1
ATOM 768 O O . GLU A 1 101 ? 1.461 14.805 2.629 1.00 87.81 101 GLU A O 1
ATOM 773 N N . MET A 1 102 ? 0.500 13.673 4.303 1.00 87.94 102 MET A N 1
ATOM 774 C CA . MET A 1 102 ? 0.282 12.477 3.499 1.00 87.94 102 MET A CA 1
ATOM 775 C C . MET A 1 102 ? -0.578 12.769 2.262 1.00 87.94 102 MET A C 1
ATOM 777 O O . MET A 1 102 ? -0.235 12.319 1.174 1.00 87.94 102 MET A O 1
ATOM 781 N N . ALA A 1 103 ? -1.638 13.575 2.375 1.00 87.50 103 ALA A N 1
ATOM 782 C CA . ALA A 1 103 ? -2.450 13.977 1.225 1.00 87.50 103 ALA A CA 1
ATOM 783 C C . ALA A 1 103 ? -1.622 14.680 0.133 1.00 87.50 103 ALA A C 1
ATOM 785 O O . ALA A 1 103 ? -1.798 14.398 -1.053 1.00 87.50 103 ALA A O 1
ATOM 786 N N . ARG A 1 104 ? -0.662 15.537 0.512 1.00 84.69 104 ARG A N 1
ATOM 787 C CA . ARG A 1 104 ? 0.262 16.167 -0.450 1.00 84.69 104 ARG A CA 1
ATOM 788 C C . ARG A 1 104 ? 1.131 15.139 -1.171 1.00 84.69 104 ARG A C 1
ATOM 790 O O . ARG A 1 104 ? 1.363 15.275 -2.370 1.00 84.69 104 ARG A O 1
ATOM 797 N N . GLU A 1 105 ? 1.552 14.091 -0.475 1.00 81.50 105 GLU A N 1
ATOM 798 C CA . GLU A 1 105 ? 2.412 13.039 -1.020 1.00 81.50 105 GLU A CA 1
ATOM 799 C C . GLU A 1 105 ? 1.685 11.961 -1.844 1.00 81.50 105 GLU A C 1
ATOM 801 O O . GLU A 1 105 ? 2.352 11.175 -2.517 1.00 81.50 105 GLU A O 1
ATOM 806 N N . LEU A 1 106 ? 0.349 11.887 -1.785 1.00 80.44 106 LEU A N 1
ATOM 807 C CA . LEU A 1 106 ? -0.453 10.792 -2.353 1.00 80.44 106 LEU A CA 1
ATOM 808 C C . LEU A 1 106 ? -0.928 11.000 -3.801 1.00 80.44 106 LEU A C 1
ATOM 810 O O . LEU A 1 106 ? -1.738 10.219 -4.304 1.00 80.44 106 LEU A O 1
ATOM 814 N N . HIS A 1 107 ? -0.364 11.975 -4.512 1.00 70.88 107 HIS A N 1
ATOM 815 C CA . HIS A 1 107 ? -0.513 12.118 -5.964 1.00 70.88 107 HIS A CA 1
ATOM 816 C C . HIS A 1 107 ? 0.358 11.070 -6.674 1.00 70.88 107 HIS A C 1
ATOM 818 O O . HIS A 1 107 ? 1.415 11.372 -7.217 1.00 70.88 107 HIS A O 1
ATOM 824 N N . LEU A 1 108 ? -0.024 9.795 -6.562 1.00 69.75 108 LEU A N 1
ATOM 825 C CA . LEU A 1 108 ? 0.806 8.667 -6.981 1.00 69.75 108 LEU A CA 1
ATOM 826 C C . LEU A 1 108 ? 0.073 7.761 -7.968 1.00 69.75 108 LEU A C 1
ATOM 828 O O . LEU A 1 108 ? -1.094 7.416 -7.786 1.00 69.75 108 LEU A O 1
ATOM 832 N N . GLY A 1 109 ? 0.798 7.294 -8.984 1.00 74.50 109 GLY A N 1
ATOM 833 C CA . GLY A 1 109 ? 0.325 6.232 -9.868 1.00 74.50 109 GLY A CA 1
ATOM 834 C C . GLY A 1 109 ? 0.536 4.861 -9.228 1.00 74.50 109 GLY A C 1
ATOM 835 O O . GLY A 1 109 ? 1.661 4.515 -8.867 1.00 74.50 109 GLY A O 1
ATOM 836 N N . LEU A 1 110 ? -0.513 4.048 -9.103 1.00 81.12 110 LEU A N 1
ATOM 837 C CA . LEU A 1 110 ? -0.381 2.684 -8.582 1.00 81.12 110 LEU A CA 1
ATOM 838 C C . LEU A 1 110 ? 0.124 1.717 -9.655 1.00 81.12 110 LEU A C 1
ATOM 840 O O . LEU A 1 110 ? -0.347 1.713 -10.793 1.00 81.12 110 LEU A O 1
ATOM 844 N N . ALA A 1 111 ? 1.057 0.846 -9.275 1.00 78.56 111 ALA A N 1
ATOM 845 C CA . ALA A 1 111 ? 1.435 -0.287 -10.105 1.00 78.56 111 ALA A CA 1
ATOM 846 C C . ALA A 1 111 ? 0.316 -1.342 -10.100 1.00 78.56 111 ALA A C 1
ATOM 848 O O . ALA A 1 111 ? -0.172 -1.733 -9.042 1.00 78.56 111 ALA A O 1
ATOM 849 N N . ALA A 1 112 ? -0.028 -1.871 -11.276 1.00 71.62 112 ALA A N 1
ATOM 850 C CA . ALA A 1 112 ? -1.102 -2.858 -11.437 1.00 71.62 112 ALA A CA 1
ATOM 851 C C . ALA A 1 112 ? -0.779 -4.262 -10.873 1.00 71.62 112 ALA A C 1
ATOM 853 O O . ALA A 1 112 ? -1.631 -5.143 -10.903 1.00 71.62 112 ALA A O 1
ATOM 854 N N . HIS A 1 113 ? 0.437 -4.494 -10.361 1.00 81.69 113 HIS A N 1
ATOM 855 C CA . HIS A 1 113 ? 0.875 -5.796 -9.854 1.00 81.69 113 HIS A CA 1
ATOM 856 C C . HIS A 1 113 ? 1.199 -5.755 -8.356 1.00 81.69 113 HIS A C 1
ATOM 858 O O . HIS A 1 113 ? 2.201 -5.166 -7.932 1.00 81.69 113 HIS A O 1
ATOM 864 N N . VAL A 1 114 ? 0.408 -6.488 -7.571 1.00 89.06 114 VAL A N 1
ATOM 865 C CA . VAL A 1 114 ? 0.640 -6.711 -6.138 1.00 89.06 114 VAL A CA 1
ATOM 866 C C . VAL A 1 114 ? 1.745 -7.741 -5.927 1.00 89.06 114 VAL A C 1
ATOM 868 O O . VAL A 1 114 ? 1.756 -8.792 -6.561 1.00 89.06 114 VAL A O 1
ATOM 871 N N . TYR A 1 115 ? 2.676 -7.466 -5.017 1.00 91.00 115 TYR A N 1
ATOM 872 C CA . TYR A 1 115 ? 3.691 -8.436 -4.605 1.00 91.00 115 TYR A CA 1
ATOM 873 C C . TYR A 1 115 ? 3.371 -9.003 -3.220 1.00 91.00 115 TYR A C 1
ATOM 875 O O . TYR A 1 115 ? 3.142 -8.239 -2.292 1.00 91.00 115 TYR A O 1
ATOM 883 N N . TYR A 1 116 ? 3.388 -10.327 -3.070 1.00 92.38 116 TYR A N 1
ATOM 884 C CA . TYR A 1 116 ? 3.097 -11.014 -1.807 1.00 92.38 116 TYR A CA 1
ATOM 885 C C . TYR A 1 116 ? 4.391 -11.609 -1.227 1.00 92.38 116 TYR A C 1
ATOM 887 O O . TYR A 1 116 ? 4.767 -12.719 -1.605 1.00 92.38 116 TYR A O 1
ATOM 895 N N . PRO A 1 117 ? 5.121 -10.880 -0.361 1.00 90.81 117 PRO A N 1
ATOM 896 C CA . PRO A 1 117 ? 6.399 -11.341 0.199 1.00 90.81 117 PRO A CA 1
ATOM 897 C C . PRO A 1 117 ? 6.258 -12.504 1.192 1.00 90.81 117 PRO A C 1
ATOM 899 O O . PRO A 1 117 ? 7.225 -13.219 1.439 1.00 90.81 117 PRO A O 1
ATOM 902 N N . ALA A 1 118 ? 5.081 -12.661 1.792 1.00 91.31 118 ALA A N 1
ATOM 903 C CA . ALA A 1 118 ? 4.736 -13.704 2.746 1.00 91.31 118 ALA A CA 1
ATOM 904 C C . ALA A 1 118 ? 3.215 -13.925 2.705 1.00 91.31 118 ALA A C 1
ATOM 906 O O . ALA A 1 118 ? 2.489 -13.046 2.222 1.00 91.31 118 ALA A O 1
ATOM 907 N N . PRO A 1 119 ? 2.699 -15.056 3.220 1.00 89.25 119 PRO A N 1
ATOM 908 C CA . PRO A 1 119 ? 1.265 -15.213 3.421 1.00 89.25 119 PRO A CA 1
ATOM 909 C C . PRO A 1 119 ? 0.698 -14.010 4.177 1.00 89.25 119 PRO A C 1
ATOM 911 O O . PRO A 1 119 ? 1.293 -13.553 5.151 1.00 89.25 119 PRO A O 1
ATOM 914 N N . ARG A 1 120 ? -0.456 -13.501 3.726 1.00 91.69 120 ARG A N 1
ATOM 915 C CA . ARG A 1 120 ? -1.209 -12.428 4.407 1.00 91.69 120 ARG A CA 1
ATOM 916 C C . ARG A 1 120 ? -0.494 -11.076 4.494 1.00 91.69 120 ARG A C 1
ATOM 918 O O . ARG A 1 120 ? -0.985 -10.177 5.172 1.00 91.69 120 ARG A O 1
ATOM 925 N N . VAL A 1 121 ? 0.609 -10.910 3.767 1.00 95.50 121 VAL A N 1
ATOM 926 C CA . VAL A 1 121 ? 1.305 -9.635 3.583 1.00 95.50 121 VAL A CA 1
ATOM 927 C C . VAL A 1 121 ? 1.315 -9.304 2.098 1.00 95.50 121 VAL A C 1
ATOM 929 O O . VAL A 1 121 ? 1.644 -10.155 1.272 1.00 95.50 121 VAL A O 1
ATOM 932 N N . ALA A 1 122 ? 0.964 -8.069 1.750 1.00 95.88 122 ALA A N 1
ATOM 933 C CA . ALA A 1 122 ? 0.974 -7.589 0.374 1.00 95.88 122 ALA A CA 1
ATOM 934 C C . ALA A 1 122 ? 1.685 -6.242 0.275 1.00 95.88 122 ALA A C 1
ATOM 936 O O . ALA A 1 122 ? 1.538 -5.386 1.142 1.00 95.88 122 ALA A O 1
ATOM 937 N N . TYR A 1 123 ? 2.431 -6.045 -0.806 1.00 95.44 123 TYR A N 1
ATOM 938 C CA . TYR A 1 123 ? 3.039 -4.778 -1.179 1.00 95.44 123 TYR A CA 1
ATOM 939 C C . TYR A 1 123 ? 2.376 -4.254 -2.446 1.00 95.44 123 TYR A C 1
ATOM 941 O O . TYR A 1 123 ? 2.388 -4.915 -3.492 1.00 95.44 123 TYR A O 1
ATOM 949 N N . VAL A 1 124 ? 1.855 -3.034 -2.363 1.00 93.62 124 VAL A N 1
ATOM 950 C CA . VAL A 1 124 ? 1.396 -2.261 -3.518 1.00 93.62 124 VAL A CA 1
ATOM 951 C C . VAL A 1 124 ? 2.371 -1.111 -3.720 1.00 93.62 124 VAL A C 1
ATOM 953 O O . VAL A 1 124 ? 2.647 -0.341 -2.802 1.00 93.62 124 VAL A O 1
ATOM 956 N N . ARG A 1 125 ? 2.938 -1.020 -4.923 1.00 90.62 12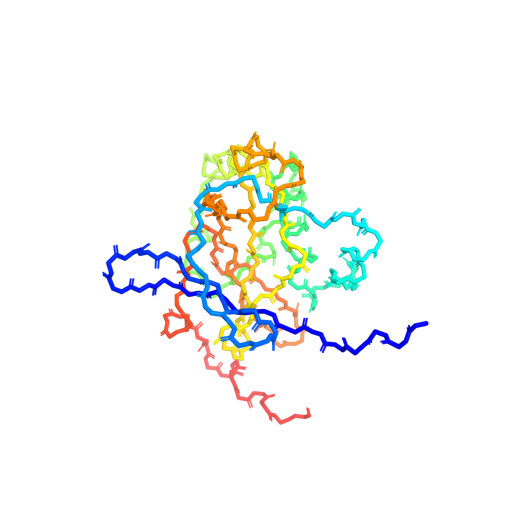5 ARG A N 1
ATOM 957 C CA . ARG A 1 125 ? 3.925 0.009 -5.264 1.00 90.62 125 ARG A CA 1
ATOM 958 C C . ARG A 1 125 ? 3.214 1.230 -5.832 1.00 90.62 125 ARG A C 1
ATOM 960 O O . ARG A 1 125 ? 2.347 1.085 -6.692 1.00 90.62 125 ARG A O 1
ATOM 967 N N . ALA A 1 126 ? 3.628 2.403 -5.382 1.00 86.69 126 ALA A N 1
ATOM 968 C CA . ALA A 1 126 ? 3.124 3.689 -5.820 1.00 86.69 126 ALA A CA 1
ATOM 969 C C . ALA A 1 126 ? 4.288 4.515 -6.392 1.00 86.69 126 ALA A C 1
ATOM 971 O O . ALA A 1 126 ? 5.315 4.714 -5.738 1.00 86.69 126 ALA A O 1
ATOM 972 N N . LEU A 1 127 ? 4.146 4.926 -7.648 1.00 78.50 127 LEU A N 1
ATOM 973 C CA . LEU A 1 127 ? 5.109 5.731 -8.392 1.00 78.50 127 LEU A CA 1
ATOM 974 C C . LEU A 1 127 ? 4.865 7.207 -8.094 1.00 78.50 127 LEU A C 1
ATOM 976 O O . LEU A 1 127 ? 3.720 7.657 -8.138 1.00 78.50 127 LEU A O 1
ATOM 980 N N . THR A 1 128 ? 5.935 7.951 -7.824 1.00 72.06 128 THR A N 1
ATOM 981 C CA . THR A 1 128 ? 5.862 9.404 -7.629 1.00 72.06 128 THR A CA 1
ATOM 982 C C . THR A 1 128 ? 5.639 10.138 -8.949 1.00 72.06 128 THR A C 1
ATOM 984 O O . THR A 1 128 ? 5.959 9.622 -10.023 1.00 72.06 128 THR A O 1
ATOM 987 N N . ASP A 1 129 ? 5.143 11.372 -8.887 1.00 68.25 129 ASP A N 1
ATOM 988 C CA . ASP A 1 129 ? 5.045 12.234 -10.072 1.00 68.25 129 ASP A CA 1
ATOM 989 C C . ASP A 1 129 ? 6.411 12.450 -10.750 1.00 68.25 129 ASP A C 1
ATOM 991 O O . ASP A 1 129 ? 6.506 12.496 -11.977 1.00 68.25 129 ASP A O 1
ATOM 995 N N . GLU A 1 130 ? 7.501 12.484 -9.975 1.00 66.56 130 GLU A N 1
ATOM 996 C CA . GLU A 1 130 ? 8.869 12.519 -10.512 1.00 66.56 130 GLU A CA 1
ATOM 997 C C . GLU A 1 130 ? 9.191 11.267 -11.345 1.00 66.56 130 GLU A C 1
ATOM 999 O O . GLU A 1 130 ? 9.767 11.366 -12.432 1.00 66.56 130 GLU A O 1
ATOM 1004 N N . ALA A 1 131 ? 8.769 10.085 -10.884 1.00 64.69 131 ALA A N 1
ATOM 1005 C CA . ALA A 1 131 ? 8.886 8.849 -11.650 1.00 64.69 131 ALA A CA 1
ATOM 1006 C C . ALA A 1 131 ? 8.059 8.910 -12.944 1.00 64.69 131 ALA A C 1
ATOM 1008 O O . ALA A 1 131 ? 8.537 8.500 -14.005 1.00 64.69 131 ALA A O 1
ATOM 1009 N N . ALA A 1 132 ? 6.852 9.483 -12.892 1.00 63.12 132 ALA A N 1
ATOM 1010 C CA . ALA A 1 132 ? 6.013 9.687 -14.071 1.00 63.12 132 ALA A CA 1
ATOM 1011 C C . ALA A 1 132 ? 6.638 10.670 -15.083 1.00 63.12 132 ALA A C 1
ATOM 1013 O O . ALA A 1 132 ? 6.472 10.490 -16.292 1.00 63.12 132 ALA A O 1
ATOM 1014 N N . ALA A 1 133 ? 7.410 11.659 -14.618 1.00 62.62 133 ALA A N 1
ATOM 1015 C CA . ALA A 1 133 ? 8.118 12.621 -15.464 1.00 62.62 133 ALA A CA 1
ATOM 1016 C C . ALA A 1 133 ? 9.343 12.027 -16.192 1.00 62.62 133 ALA A C 1
ATOM 1018 O O . ALA A 1 133 ? 9.707 12.510 -17.264 1.00 62.62 133 ALA A O 1
ATOM 1019 N N . THR A 1 134 ? 9.948 10.944 -15.684 1.00 60.28 134 THR A N 1
ATOM 1020 C CA . THR A 1 134 ? 11.051 10.225 -16.371 1.00 60.28 134 THR A CA 1
ATOM 1021 C C . THR A 1 134 ? 10.610 9.372 -17.570 1.00 60.28 134 THR A C 1
ATOM 1023 O O . THR A 1 134 ? 11.415 8.673 -18.187 1.00 60.28 134 THR A O 1
ATOM 1026 N N . ARG A 1 135 ? 9.329 9.451 -17.941 1.00 55.69 135 ARG A N 1
ATOM 1027 C CA . ARG A 1 135 ? 8.716 8.730 -19.056 1.00 55.69 135 ARG A CA 1
ATOM 1028 C C . ARG A 1 135 ? 9.433 8.997 -20.378 1.00 55.69 135 ARG A C 1
ATOM 1030 O O . ARG A 1 135 ? 9.394 10.103 -20.911 1.00 55.69 135 ARG A O 1
ATOM 1037 N N . ARG A 1 136 ? 9.974 7.939 -20.979 1.00 57.78 136 ARG A N 1
ATOM 1038 C CA . ARG A 1 136 ? 10.360 7.927 -22.392 1.00 57.78 136 ARG A CA 1
ATOM 1039 C C . ARG A 1 136 ? 9.860 6.643 -23.041 1.00 57.78 136 ARG A C 1
ATOM 1041 O O . ARG A 1 136 ? 10.086 5.547 -22.540 1.00 57.78 136 ARG A O 1
ATOM 1048 N N . THR A 1 137 ? 9.093 6.790 -24.115 1.00 52.56 137 THR A N 1
ATOM 1049 C CA . THR A 1 137 ? 8.487 5.674 -24.847 1.00 52.56 137 THR A CA 1
ATOM 1050 C C . THR A 1 137 ? 9.480 5.078 -25.839 1.00 52.56 137 THR A C 1
ATOM 1052 O O . THR A 1 137 ? 10.071 5.819 -26.619 1.00 52.56 137 THR A O 1
ATOM 1055 N N . GLY A 1 138 ? 9.591 3.747 -25.867 1.00 52.41 138 GLY A N 1
ATOM 1056 C CA . GLY A 1 138 ? 10.223 3.014 -26.972 1.00 52.41 138 GLY A CA 1
ATOM 1057 C C . GLY A 1 138 ? 11.686 2.601 -26.798 1.00 52.41 138 GLY A C 1
ATOM 1058 O O . GLY A 1 138 ? 12.287 2.162 -27.776 1.00 52.41 138 GLY A O 1
ATOM 1059 N N . GLY A 1 139 ? 12.270 2.703 -25.602 1.00 55.72 139 GLY A N 1
ATOM 1060 C CA . GLY A 1 139 ? 13.591 2.127 -25.346 1.00 55.72 139 GLY A CA 1
ATOM 1061 C C . GLY A 1 139 ? 13.535 0.757 -24.664 1.00 55.72 139 GLY A C 1
ATOM 1062 O O . GLY A 1 139 ? 12.578 0.415 -23.971 1.00 55.72 139 GLY A O 1
ATOM 1063 N N . ALA A 1 140 ? 14.592 -0.028 -24.874 1.00 57.88 140 ALA A N 1
ATOM 1064 C CA . ALA A 1 140 ? 14.820 -1.329 -24.239 1.00 57.88 140 ALA A CA 1
ATOM 1065 C C . ALA A 1 140 ? 15.752 -1.228 -23.012 1.00 57.88 140 ALA A C 1
ATOM 1067 O O . ALA A 1 140 ? 16.371 -2.217 -22.618 1.00 57.88 140 ALA A O 1
ATOM 1068 N N . GLY A 1 141 ? 15.922 -0.020 -22.465 1.00 62.16 141 GLY A N 1
ATOM 1069 C CA . GLY A 1 141 ? 16.790 0.228 -21.319 1.00 62.16 141 GLY A CA 1
ATOM 1070 C C . GLY A 1 141 ? 16.118 -0.122 -19.994 1.00 62.16 141 GLY A C 1
ATOM 1071 O O . GLY A 1 141 ? 15.015 -0.666 -19.944 1.00 62.16 141 GLY A O 1
ATOM 1072 N N . PHE A 1 142 ? 16.780 0.231 -18.897 1.00 65.25 142 PHE A N 1
ATOM 1073 C CA . PHE A 1 142 ? 16.169 0.238 -17.571 1.00 65.25 142 PHE A CA 1
ATOM 1074 C C . PHE A 1 142 ? 16.253 1.636 -16.959 1.00 65.25 142 PHE A C 1
ATOM 1076 O O . PHE A 1 142 ? 17.204 2.379 -17.206 1.00 65.25 142 PHE A O 1
ATOM 1083 N N . VAL A 1 143 ? 15.274 1.960 -16.115 1.00 68.62 143 VAL A N 1
ATOM 1084 C CA . VAL A 1 143 ? 15.230 3.203 -15.345 1.00 68.62 143 VAL A CA 1
ATOM 1085 C C . VAL A 1 143 ? 15.013 2.878 -13.871 1.00 68.62 143 VAL A C 1
ATOM 1087 O O . VAL A 1 143 ? 14.221 2.000 -13.522 1.00 68.62 143 VAL A O 1
ATOM 1090 N N . SER A 1 144 ? 15.747 3.572 -13.006 1.00 69.75 144 SER A N 1
ATOM 1091 C CA . SER A 1 144 ? 15.510 3.557 -11.566 1.00 69.75 144 SER A CA 1
ATOM 1092 C C . SER A 1 144 ? 14.599 4.721 -11.229 1.00 69.75 144 SER A C 1
ATOM 1094 O O . SER A 1 144 ? 14.938 5.867 -11.518 1.00 69.75 144 SER A O 1
ATOM 1096 N N . VAL A 1 145 ? 13.458 4.426 -10.619 1.00 72.00 145 VAL A N 1
ATOM 1097 C CA . VAL A 1 145 ? 12.494 5.440 -10.202 1.00 72.00 145 VAL A CA 1
ATOM 1098 C C . VAL A 1 145 ? 12.295 5.402 -8.694 1.00 72.00 145 VAL A C 1
ATOM 1100 O O . VAL A 1 145 ? 12.251 4.307 -8.121 1.00 72.00 145 VAL A O 1
ATOM 1103 N N . PRO A 1 146 ? 12.169 6.569 -8.039 1.00 74.38 146 PRO A N 1
ATOM 1104 C CA . PRO A 1 146 ? 11.724 6.610 -6.659 1.00 74.38 146 PRO A CA 1
ATOM 1105 C C . PRO A 1 146 ? 10.305 6.039 -6.577 1.00 74.38 146 PRO A C 1
ATOM 1107 O O . PRO A 1 146 ? 9.440 6.334 -7.403 1.00 74.38 146 PRO A O 1
ATOM 1110 N N . LEU A 1 147 ? 10.078 5.185 -5.585 1.00 82.69 147 LEU A N 1
ATOM 1111 C CA . LEU A 1 147 ? 8.788 4.554 -5.342 1.00 82.69 147 LEU A CA 1
ATOM 1112 C C . LEU A 1 147 ? 8.488 4.563 -3.849 1.00 82.69 147 LEU A C 1
ATOM 1114 O O . LEU A 1 147 ? 9.397 4.449 -3.027 1.00 82.69 147 LEU A O 1
ATOM 1118 N N . LYS A 1 148 ? 7.203 4.661 -3.521 1.00 88.69 148 LYS A N 1
ATOM 1119 C CA . LYS A 1 148 ? 6.680 4.400 -2.181 1.00 88.69 148 LYS A CA 1
ATOM 1120 C C . LYS A 1 148 ? 5.934 3.072 -2.189 1.00 88.69 148 LYS A C 1
ATOM 1122 O O . LYS A 1 148 ? 5.435 2.620 -3.223 1.00 88.69 148 LYS A O 1
ATOM 1127 N N . ILE A 1 149 ? 5.892 2.415 -1.042 1.00 92.25 149 ILE A N 1
ATOM 1128 C CA . ILE A 1 149 ? 5.268 1.108 -0.870 1.00 92.25 149 ILE A CA 1
ATOM 1129 C C . ILE A 1 149 ? 4.181 1.237 0.182 1.00 92.25 149 ILE A C 1
ATOM 1131 O O . ILE A 1 149 ? 4.422 1.703 1.293 1.00 92.25 149 ILE A O 1
ATOM 1135 N N . PHE A 1 150 ? 2.984 0.791 -0.178 1.00 95.25 150 PHE A N 1
ATOM 1136 C CA . PHE A 1 150 ? 1.964 0.433 0.789 1.00 95.25 150 PHE A CA 1
ATOM 1137 C C . PHE A 1 150 ? 2.218 -1.001 1.221 1.00 95.25 150 PHE A C 1
ATOM 1139 O O . PHE A 1 150 ? 2.193 -1.917 0.392 1.00 95.25 150 PHE A O 1
ATOM 1146 N N . THR A 1 151 ? 2.464 -1.189 2.511 1.00 96.81 151 THR A N 1
ATOM 1147 C CA . THR A 1 151 ? 2.491 -2.509 3.134 1.00 96.81 151 THR A CA 1
ATOM 1148 C C . THR A 1 151 ? 1.101 -2.799 3.668 1.00 96.81 151 THR A C 1
ATOM 1150 O O . THR A 1 151 ? 0.550 -1.984 4.404 1.00 96.81 151 THR A O 1
ATOM 1153 N N . LEU A 1 152 ? 0.527 -3.944 3.310 1.00 97.31 152 LEU A N 1
ATOM 1154 C CA . LEU A 1 152 ? -0.795 -4.362 3.753 1.00 97.31 152 LEU A CA 1
ATOM 1155 C C . LEU A 1 152 ? -0.731 -5.675 4.521 1.00 97.31 152 LEU A C 1
ATOM 1157 O O . LEU A 1 152 ? 0.037 -6.574 4.169 1.00 97.31 152 LEU A O 1
ATOM 1161 N N . ARG A 1 153 ? -1.617 -5.797 5.508 1.00 95.88 153 ARG A N 1
ATOM 1162 C CA . ARG A 1 153 ? -1.872 -7.017 6.273 1.00 95.88 153 ARG A CA 1
ATOM 1163 C C . ARG A 1 153 ? -3.285 -7.514 5.985 1.00 95.88 153 ARG A C 1
ATOM 1165 O O . ARG A 1 153 ? -4.222 -6.717 5.927 1.00 95.88 153 ARG A O 1
ATOM 1172 N N . LEU A 1 154 ? -3.447 -8.815 5.766 1.00 94.56 154 LEU A N 1
ATOM 1173 C CA . LEU A 1 154 ? -4.763 -9.429 5.590 1.00 94.56 154 LEU A CA 1
ATOM 1174 C C . LEU A 1 154 ? -5.362 -9.772 6.954 1.00 94.56 154 LEU A C 1
ATOM 1176 O O . LEU A 1 154 ? -4.790 -10.573 7.692 1.00 94.56 154 LEU A O 1
ATOM 1180 N N . LEU A 1 155 ? -6.538 -9.216 7.242 1.00 91.81 155 LEU A N 1
ATOM 1181 C CA . LEU A 1 155 ? -7.379 -9.616 8.365 1.00 91.81 155 LEU A CA 1
ATOM 1182 C C . LEU A 1 155 ? -8.463 -10.552 7.824 1.00 91.81 155 LEU A C 1
ATOM 1184 O O . LEU A 1 155 ? -9.266 -10.174 6.962 1.00 91.81 155 LEU A O 1
ATOM 1188 N N . LEU A 1 156 ? -8.481 -11.795 8.298 1.00 86.31 156 LEU A N 1
ATOM 1189 C CA . LEU A 1 156 ? -9.421 -12.799 7.805 1.00 86.31 156 LEU A CA 1
ATOM 1190 C C . LEU A 1 156 ? -10.872 -12.376 8.069 1.00 86.31 156 LEU A C 1
ATOM 1192 O O . LEU A 1 156 ? -11.199 -11.784 9.095 1.00 86.31 156 LEU A O 1
ATOM 1196 N N . GLY A 1 157 ? -11.736 -12.597 7.076 1.00 86.38 157 GLY A N 1
ATOM 1197 C CA . GLY A 1 157 ? -13.131 -12.142 7.089 1.00 86.38 157 GLY A CA 1
ATOM 1198 C C . GLY A 1 157 ? -13.337 -10.629 6.902 1.00 86.38 157 GLY A C 1
ATOM 1199 O O . GLY A 1 157 ? -14.452 -10.220 6.595 1.00 86.38 157 GLY A O 1
ATOM 1200 N N . GLN A 1 158 ? -12.292 -9.801 7.018 1.00 90.75 158 GLN A N 1
ATOM 1201 C CA . GLN A 1 158 ? -12.388 -8.335 6.940 1.00 90.75 158 GLN A CA 1
ATOM 1202 C C . GLN A 1 158 ? -11.664 -7.721 5.730 1.00 90.75 158 GLN A C 1
ATOM 1204 O O . GLN A 1 158 ? -11.943 -6.576 5.356 1.00 90.75 158 GLN A O 1
ATOM 1209 N N . GLY A 1 159 ? -10.749 -8.467 5.108 1.00 94.25 159 GLY A N 1
ATOM 1210 C CA . GLY A 1 159 ? -9.969 -8.034 3.950 1.00 94.25 159 GLY A CA 1
ATOM 1211 C C . GLY A 1 159 ? -8.627 -7.407 4.327 1.00 94.25 159 GLY A C 1
ATOM 1212 O O . GLY A 1 159 ? -8.147 -7.527 5.454 1.00 94.25 159 GLY A O 1
ATOM 1213 N N . TRP A 1 160 ? -7.989 -6.761 3.357 1.00 97.38 160 TRP A N 1
ATOM 1214 C CA . TRP A 1 160 ? -6.688 -6.125 3.537 1.00 97.38 160 TRP A CA 1
ATOM 1215 C C . TRP A 1 160 ? -6.804 -4.801 4.290 1.00 97.38 160 TRP A C 1
ATOM 1217 O O . TRP A 1 160 ? -7.802 -4.087 4.161 1.00 97.38 160 TRP A O 1
ATOM 1227 N N . ARG A 1 161 ? -5.769 -4.465 5.059 1.00 97.00 161 ARG A N 1
ATOM 1228 C CA . ARG A 1 161 ? -5.619 -3.189 5.765 1.00 97.00 161 ARG A CA 1
ATOM 1229 C C . ARG A 1 161 ? -4.228 -2.610 5.552 1.00 97.00 161 ARG A C 1
ATOM 1231 O O . ARG A 1 161 ? -3.264 -3.366 5.430 1.00 97.00 161 ARG A O 1
ATOM 1238 N N . ILE A 1 162 ? -4.129 -1.284 5.490 1.00 97.06 162 ILE A N 1
ATOM 1239 C CA . ILE A 1 162 ? -2.861 -0.566 5.332 1.00 97.06 162 ILE A CA 1
ATOM 1240 C C . ILE A 1 162 ? -2.078 -0.655 6.643 1.00 97.06 162 ILE A C 1
ATOM 1242 O O . ILE A 1 162 ? -2.457 -0.049 7.640 1.00 97.06 162 ILE A O 1
ATOM 1246 N N . HIS A 1 163 ? -0.980 -1.405 6.629 1.00 95.88 163 HIS A N 1
ATOM 1247 C CA . HIS A 1 163 ? -0.060 -1.521 7.754 1.00 95.88 163 HIS A CA 1
ATOM 1248 C C . HIS A 1 163 ? 0.885 -0.317 7.799 1.00 95.88 163 HIS A C 1
ATOM 1250 O O . HIS A 1 163 ? 0.959 0.365 8.813 1.00 95.88 163 HIS A O 1
ATOM 1256 N N . THR A 1 164 ? 1.544 0.008 6.682 1.00 94.25 164 THR A N 1
ATOM 1257 C CA . THR A 1 164 ? 2.387 1.209 6.554 1.00 94.25 164 THR A CA 1
ATOM 1258 C C . THR A 1 164 ? 2.351 1.787 5.143 1.00 94.25 164 THR A C 1
ATOM 1260 O O . THR A 1 164 ? 1.979 1.108 4.182 1.00 94.25 164 THR A O 1
ATOM 1263 N N . PHE A 1 165 ? 2.788 3.039 5.021 1.00 91.25 165 PHE A N 1
ATOM 1264 C CA . PHE A 1 165 ? 3.051 3.718 3.757 1.00 91.25 165 PHE A CA 1
ATOM 1265 C C . PHE A 1 165 ? 4.441 4.366 3.795 1.00 91.25 165 PHE A C 1
ATOM 1267 O O . PHE A 1 165 ? 4.797 5.005 4.783 1.00 91.25 165 PHE A O 1
ATOM 1274 N N . GLY A 1 166 ? 5.224 4.193 2.728 1.00 88.56 166 GLY A N 1
ATOM 1275 C CA . GLY A 1 166 ? 6.582 4.728 2.614 1.00 88.56 166 GLY A CA 1
ATOM 1276 C C . GLY A 1 166 ? 7.576 3.637 2.233 1.00 88.56 166 GLY A C 1
ATOM 1277 O O . GLY A 1 166 ? 7.507 3.098 1.129 1.00 88.56 166 GLY A O 1
ATOM 1278 N N . GLU A 1 167 ? 8.505 3.312 3.129 1.00 86.50 167 GLU A N 1
ATOM 1279 C CA . GLU A 1 167 ? 9.4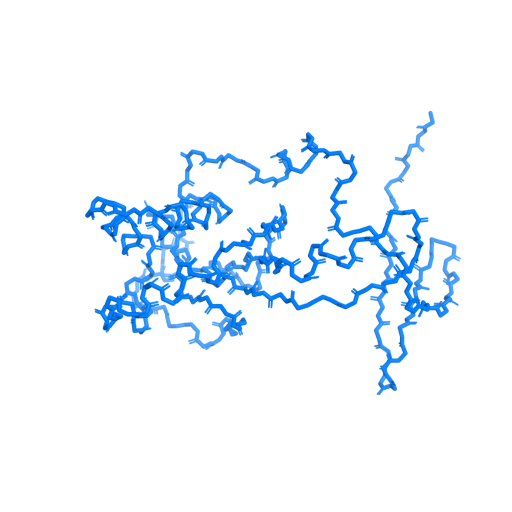25 2.188 2.935 1.00 86.50 167 GLU A CA 1
ATOM 1280 C C . GLU A 1 167 ? 8.725 0.839 3.172 1.00 86.50 167 GLU A C 1
ATOM 1282 O O . GLU A 1 167 ? 7.804 0.723 3.984 1.00 86.50 167 GLU A O 1
ATOM 1287 N N . ALA A 1 168 ? 9.169 -0.207 2.466 1.00 85.38 168 ALA A N 1
ATOM 1288 C CA . ALA A 1 168 ? 8.661 -1.554 2.708 1.00 85.38 168 ALA A CA 1
ATOM 1289 C C . ALA A 1 168 ? 9.064 -2.044 4.101 1.00 85.38 168 ALA A C 1
ATOM 1291 O O . ALA A 1 168 ? 10.250 -2.135 4.420 1.00 85.38 168 ALA A O 1
ATOM 1292 N N . VAL A 1 169 ? 8.073 -2.461 4.887 1.00 89.88 169 VAL A N 1
ATOM 1293 C CA . VAL A 1 169 ? 8.306 -3.157 6.154 1.00 89.88 169 VAL A CA 1
ATOM 1294 C C . VAL A 1 169 ? 8.449 -4.643 5.879 1.00 89.88 169 VAL A C 1
ATOM 1296 O O . VAL A 1 169 ? 7.602 -5.249 5.217 1.00 89.88 169 VAL A O 1
ATOM 1299 N N . ARG A 1 170 ? 9.531 -5.246 6.379 1.00 89.25 170 ARG A N 1
ATOM 1300 C CA . ARG A 1 170 ? 9.781 -6.676 6.191 1.00 89.25 170 ARG A CA 1
ATOM 1301 C C . ARG A 1 170 ? 8.690 -7.518 6.870 1.00 89.25 170 ARG A C 1
ATOM 1303 O O . ARG A 1 170 ? 8.271 -7.160 7.969 1.00 89.25 170 ARG A O 1
ATOM 1310 N N . PRO A 1 171 ? 8.274 -8.659 6.289 1.00 89.44 171 PRO A N 1
ATOM 1311 C CA . PRO A 1 171 ? 7.190 -9.461 6.859 1.00 89.44 171 PRO A CA 1
ATOM 1312 C C . PRO A 1 171 ? 7.458 -9.947 8.287 1.00 89.44 171 PRO A C 1
ATOM 1314 O O . PRO A 1 171 ? 6.533 -10.018 9.083 1.00 89.44 171 PRO A O 1
ATOM 1317 N N . ASP A 1 172 ? 8.718 -10.234 8.632 1.00 87.69 172 ASP A N 1
ATOM 1318 C CA . ASP A 1 172 ? 9.126 -10.683 9.970 1.00 87.69 172 ASP A CA 1
ATOM 1319 C C . ASP A 1 172 ? 9.030 -9.596 11.053 1.00 87.69 172 ASP A C 1
ATOM 1321 O O . ASP A 1 172 ? 9.132 -9.901 12.238 1.00 87.69 172 ASP A O 1
ATOM 1325 N N . MET A 1 173 ? 8.812 -8.338 10.659 1.00 89.69 173 MET A N 1
ATOM 1326 C CA . MET A 1 173 ? 8.591 -7.215 11.572 1.00 89.69 173 MET A CA 1
ATOM 1327 C C . MET A 1 173 ? 7.106 -6.905 11.797 1.00 89.69 173 MET A C 1
ATOM 1329 O O . MET A 1 173 ? 6.782 -6.076 12.645 1.00 89.69 173 MET A O 1
ATOM 1333 N N . ILE A 1 174 ? 6.203 -7.535 11.040 1.00 90.31 174 ILE A N 1
ATOM 1334 C CA . ILE A 1 174 ? 4.763 -7.306 11.156 1.00 90.31 174 ILE A CA 1
ATOM 1335 C C . ILE A 1 174 ? 4.229 -8.189 12.280 1.00 90.31 174 ILE A C 1
ATOM 1337 O O . ILE A 1 174 ? 4.321 -9.416 12.223 1.00 90.31 174 ILE A O 1
ATOM 1341 N N . HIS A 1 175 ? 3.655 -7.563 13.306 1.00 86.25 175 HIS A N 1
ATOM 1342 C CA . HIS A 1 175 ? 3.018 -8.294 14.392 1.00 86.25 175 HIS A CA 1
ATOM 1343 C C . HIS A 1 175 ? 1.639 -8.8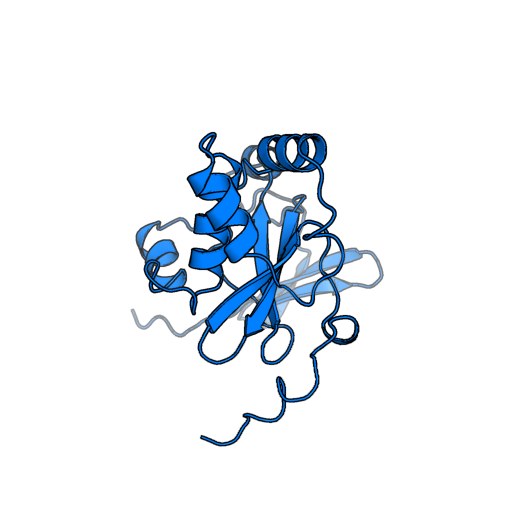08 13.961 1.00 86.25 175 HIS A C 1
ATOM 1345 O O . HIS A 1 175 ? 0.800 -8.048 13.479 1.00 86.25 175 HIS A O 1
ATOM 1351 N N . PHE A 1 176 ? 1.407 -10.103 14.167 1.00 86.00 176 PHE A N 1
ATOM 1352 C CA . PHE A 1 176 ? 0.101 -10.733 14.026 1.00 86.00 176 PHE A CA 1
ATOM 1353 C C . PHE A 1 176 ? -0.401 -11.094 15.429 1.00 86.00 176 PHE A C 1
ATOM 1355 O O . PHE A 1 176 ? 0.214 -11.952 16.068 1.00 86.00 176 PHE A O 1
ATOM 1362 N N . PRO A 1 177 ? -1.462 -10.432 15.922 1.00 82.69 177 PRO A N 1
ATOM 1363 C CA . PRO A 1 177 ? -2.131 -10.801 17.164 1.00 82.69 177 PRO A CA 1
ATOM 1364 C C . PRO A 1 177 ? -2.477 -12.295 17.252 1.00 82.69 177 PRO A C 1
ATOM 1366 O O . PRO A 1 177 ? -2.686 -12.970 16.243 1.00 82.69 177 PRO A O 1
ATOM 1369 N N . GLU A 1 178 ? -2.559 -12.813 18.478 1.00 77.75 178 GLU A N 1
ATOM 1370 C CA . GLU A 1 178 ? -2.973 -14.197 18.738 1.00 77.75 178 GLU A CA 1
ATOM 1371 C C . GLU A 1 178 ? -4.351 -14.482 18.113 1.00 77.75 178 GLU A C 1
ATOM 1373 O O . GLU A 1 178 ? -5.248 -13.639 18.159 1.00 77.75 178 GLU A O 1
ATOM 1378 N N . GLY A 1 179 ? -4.520 -15.652 17.489 1.00 73.81 179 GLY A N 1
ATOM 1379 C CA . GLY A 1 179 ? -5.735 -15.998 16.752 1.00 73.81 179 GLY A CA 1
ATOM 1380 C C . GLY A 1 179 ? -5.780 -15.507 15.303 1.00 73.81 179 GLY A C 1
ATOM 1381 O O . GLY A 1 179 ? -6.529 -16.085 14.512 1.00 73.81 179 GLY A O 1
ATOM 1382 N N . ASP A 1 180 ? -4.966 -14.515 14.907 1.00 74.12 180 ASP A N 1
ATOM 1383 C CA . ASP A 1 180 ? -4.958 -14.067 13.511 1.00 74.12 180 ASP A CA 1
ATOM 1384 C C . ASP A 1 180 ? -4.424 -15.173 12.615 1.00 74.12 180 ASP A C 1
ATOM 1386 O O . ASP A 1 180 ? -5.075 -15.506 11.633 1.00 74.12 180 ASP A O 1
ATOM 1390 N N . LEU A 1 181 ? -3.291 -15.791 12.961 1.00 72.19 181 LEU A N 1
ATOM 1391 C CA . LEU A 1 181 ? -2.667 -16.856 12.165 1.00 72.19 181 LEU A CA 1
ATOM 1392 C C . LEU A 1 181 ? -3.358 -18.223 12.304 1.00 72.19 181 LEU A C 1
ATOM 1394 O O . LEU A 1 181 ? -3.241 -19.045 11.401 1.00 72.19 181 LEU A O 1
ATOM 1398 N N . ASP A 1 182 ? -4.137 -18.436 13.363 1.00 67.81 182 ASP A N 1
ATOM 1399 C CA . ASP A 1 182 ? -4.682 -19.754 13.727 1.00 67.81 182 ASP A CA 1
ATOM 1400 C C . ASP A 1 182 ? -5.871 -20.208 12.863 1.00 67.81 182 ASP A C 1
ATOM 1402 O O . ASP A 1 182 ? -6.258 -21.375 12.884 1.00 67.81 182 ASP A O 1
ATOM 1406 N N . GLN A 1 183 ? -6.444 -19.314 12.056 1.00 57.50 183 GLN A N 1
ATOM 1407 C CA . GLN A 1 183 ? -7.573 -19.621 11.168 1.00 57.50 183 GLN A CA 1
ATOM 1408 C C . GLN A 1 183 ? -7.163 -20.284 9.832 1.00 57.50 183 GLN A C 1
ATOM 1410 O O . GLN A 1 183 ? -7.876 -20.168 8.840 1.00 57.50 183 GLN A O 1
ATOM 1415 N N . ASP A 1 184 ? -6.039 -21.005 9.786 1.00 50.88 184 ASP A N 1
ATOM 1416 C CA . ASP A 1 184 ? -5.580 -21.763 8.603 1.00 50.88 184 ASP A CA 1
ATOM 1417 C C . ASP A 1 184 ? -6.345 -23.092 8.373 1.00 50.88 184 ASP A C 1
ATOM 1419 O O . ASP A 1 184 ? -5.861 -23.997 7.693 1.00 50.88 184 ASP A O 1
ATOM 1423 N N . VAL A 1 185 ? -7.566 -23.232 8.904 1.00 42.34 185 VAL A N 1
ATOM 1424 C CA . VAL A 1 185 ? -8.417 -24.412 8.680 1.00 42.34 185 VAL A CA 1
ATOM 1425 C C . VAL A 1 185 ? -9.833 -23.992 8.288 1.00 42.34 185 VAL A C 1
ATOM 1427 O O . VAL A 1 185 ? -10.721 -23.991 9.135 1.00 42.34 185 VAL A O 1
ATOM 1430 N N . MET A 1 186 ? -10.040 -23.662 7.008 1.00 36.81 186 MET A N 1
ATOM 1431 C CA . MET A 1 186 ? -11.240 -24.008 6.221 1.00 36.81 186 MET A CA 1
ATOM 1432 C C . MET A 1 186 ? -10.933 -23.979 4.724 1.00 36.81 186 MET A C 1
ATOM 1434 O O . MET A 1 186 ? -10.430 -22.941 4.242 1.00 36.81 186 MET A O 1
#